Protein AF-A0A1B0D9M6-F1 (afdb_monomer_lite)

Radius of gyration: 24.15 Å; chains: 1; bounding box: 55×57×63 Å

InterPro domains:
  IPR010255 Haem peroxidase superfamily [SSF48113] (137-219)
  IPR019791 Haem peroxidase, animal-type [PF03098] (143-219)
  IPR019791 Haem peroxidase, animal-type [PS50292] (131-219)
  IPR037120 Haem peroxidase domain superfamily, animal type [G3DSA:1.10.640.10] (121-219)

Foldseek 3Di:
DDDDDDPPDDDDDDPPQDPLLVLLVVLLVVLLVVLVVVVVVVCCVLPPPDPPPDPPVVSVVCNVPPDDPVVVLQVQLVSSLVSSLVSSVVCVQVCVDPDDDPPDDDPCVRDDPVSSVVSCVVSVVCVADDPDDLPPCVDLVPDADPQRACVPVVRRCVVGPPDDDDDPDQDDAPVSPDHHPQNDPPDDDVNHHDDDPVVCCVPPVDDPDDDDDPPDDPD

Sequence (219 aa):
MKTEGFFVVYFGKPDEVAPGEKFVRMAFAEAFKEVDTAINQTVASLFSPEPRDSHDYGEKFRVFRFPNEPARELARAAEVYERTLVNIRKHIDSGQVMTANKTDFNYTEVLSPEHLELIASLSGCMAHRQKPNCTDMCFHGKYRTIDGTCNNLANPTWGASLTGFRRILSPVYENELSMPVGWTKGRLYNGFPLPSARLVSMKMISTEEITPDSRITHM

Organism: Phlebotomus papatasi (NCBI:txid29031)

Secondary structure (DSSP, 8-state):
-------------TT---HHHHHHHHHHHHHHHHHHHHHHHHHHHHS--S------HHHHHHHHHSPPHHHHHHHHHHHHHHHHHHHHHHHHHTT-STTS-SS---GGGT--HHHHHHHHHHHT--TT--------HHHHTT---TT-TTSSSSSTTTT-TTSPPPPSS----TTSSSPPTT-STT-EETTEEPPPHHHHIIIII--SSPPPPSS----

Structure (mmCIF, N/CA/C/O backbone):
data_AF-A0A1B0D9M6-F1
#
_entry.id   AF-A0A1B0D9M6-F1
#
loop_
_atom_site.group_PDB
_atom_site.id
_atom_site.type_symbol
_atom_site.label_atom_id
_atom_site.label_alt_id
_atom_site.label_comp_id
_atom_site.label_asym_id
_atom_site.label_entity_id
_atom_site.label_seq_id
_atom_site.pdbx_PDB_ins_code
_atom_site.Cartn_x
_atom_site.Cartn_y
_atom_site.Cartn_z
_atom_site.occupancy
_atom_site.B_iso_or_equiv
_atom_site.auth_seq_id
_atom_site.auth_comp_id
_atom_site.auth_asym_id
_atom_site.auth_atom_id
_atom_site.pdbx_PDB_model_num
ATOM 1 N N . MET A 1 1 ? -34.007 -26.840 -1.551 1.00 32.94 1 MET A N 1
ATOM 2 C CA . MET A 1 1 ? -33.576 -26.696 -0.145 1.00 32.94 1 MET A CA 1
ATOM 3 C C . MET A 1 1 ? -32.100 -26.345 -0.148 1.00 32.94 1 MET A C 1
ATOM 5 O O . MET A 1 1 ? -31.283 -27.218 -0.400 1.00 32.94 1 MET A O 1
ATOM 9 N N . LYS A 1 2 ? -31.770 -25.056 -0.020 1.00 28.58 2 LYS A N 1
ATOM 10 C CA . LYS A 1 2 ? -30.385 -24.585 0.101 1.00 28.58 2 LYS A CA 1
ATOM 11 C C . LYS A 1 2 ? -30.043 -24.590 1.587 1.00 28.58 2 LYS A C 1
ATOM 13 O O . LYS A 1 2 ? -30.757 -23.974 2.368 1.00 28.58 2 LYS A O 1
ATOM 18 N N . THR A 1 3 ? -29.022 -25.344 1.961 1.00 29.66 3 THR A N 1
ATOM 19 C CA . THR A 1 3 ? -28.482 -25.397 3.318 1.00 29.66 3 THR A CA 1
ATOM 20 C C . THR A 1 3 ? -27.676 -24.131 3.582 1.00 29.66 3 THR A C 1
ATOM 22 O O . THR A 1 3 ? -26.668 -23.889 2.920 1.00 29.66 3 THR A O 1
ATOM 25 N N . GLU A 1 4 ? -28.143 -23.328 4.533 1.00 32.41 4 GLU A N 1
ATOM 26 C CA . GLU A 1 4 ? -27.388 -22.241 5.148 1.00 32.41 4 GLU A CA 1
ATOM 27 C C . GLU A 1 4 ? -26.187 -22.838 5.892 1.00 32.41 4 GLU A C 1
ATOM 29 O O . GLU A 1 4 ? -26.336 -23.600 6.848 1.00 32.41 4 GLU A O 1
ATOM 34 N N . GLY A 1 5 ? -24.981 -22.536 5.415 1.00 28.19 5 GLY A N 1
ATOM 35 C CA . GLY A 1 5 ? -23.743 -22.875 6.104 1.00 28.19 5 GLY A CA 1
ATOM 36 C C . GLY A 1 5 ? -23.495 -21.877 7.225 1.00 28.19 5 GLY A C 1
ATOM 37 O O . GLY A 1 5 ? -22.856 -20.852 7.007 1.00 28.19 5 GLY A O 1
ATOM 38 N N . PHE A 1 6 ? -23.999 -22.174 8.422 1.00 28.03 6 PHE A N 1
ATOM 39 C CA . PHE A 1 6 ? -23.548 -21.520 9.647 1.00 28.03 6 PHE A CA 1
ATOM 40 C C . PHE A 1 6 ? -22.047 -21.798 9.824 1.00 28.03 6 PHE A C 1
ATOM 42 O O . PHE A 1 6 ? -21.644 -22.921 10.132 1.00 28.03 6 PHE A O 1
ATOM 49 N N . PHE A 1 7 ? -21.211 -20.777 9.627 1.00 28.56 7 PHE A N 1
ATOM 50 C CA . PHE A 1 7 ? -19.819 -20.798 10.069 1.00 28.56 7 PHE A CA 1
ATOM 51 C C . PHE A 1 7 ? -19.811 -20.768 11.601 1.00 28.56 7 PHE A C 1
ATOM 53 O O . PHE A 1 7 ? -19.935 -19.718 12.229 1.00 28.56 7 PHE A O 1
ATOM 60 N N . VAL A 1 8 ? -19.710 -21.945 12.214 1.00 27.48 8 VAL A N 1
ATOM 61 C CA . VAL A 1 8 ? -19.493 -22.078 13.655 1.00 27.48 8 VAL A CA 1
ATOM 62 C C . VAL A 1 8 ? -18.042 -21.696 13.938 1.00 27.48 8 VAL A C 1
ATOM 64 O O . VAL A 1 8 ? -17.114 -22.446 13.642 1.00 27.48 8 VAL A O 1
ATOM 67 N N . VAL A 1 9 ? -17.842 -20.502 14.497 1.00 35.78 9 VAL A N 1
ATOM 68 C CA . VAL A 1 9 ? -16.560 -20.089 15.073 1.00 35.78 9 VAL A CA 1
ATOM 69 C C . VAL A 1 9 ? -16.319 -20.956 16.307 1.00 35.78 9 VAL A C 1
ATOM 71 O O . VAL A 1 9 ? -17.047 -20.860 17.295 1.00 35.78 9 VAL A O 1
ATOM 74 N N . TYR A 1 10 ? -15.316 -21.832 16.252 1.00 27.58 10 TYR A N 1
ATOM 75 C CA . TYR A 1 10 ? -14.873 -22.579 17.425 1.00 27.58 10 TYR A CA 1
ATOM 76 C C . TYR A 1 10 ? -14.280 -21.600 18.445 1.00 27.58 10 TYR A C 1
ATOM 78 O O . TYR A 1 10 ? -13.162 -21.111 18.288 1.00 27.58 10 TYR A O 1
ATOM 86 N N . PHE A 1 11 ? -15.032 -21.323 19.511 1.00 39.69 11 PHE A N 1
ATOM 87 C CA . PHE A 1 11 ? -14.488 -20.728 20.725 1.00 39.69 11 PHE A CA 1
ATOM 88 C C . PHE A 1 11 ? -13.632 -21.791 21.424 1.00 39.69 11 PHE A C 1
ATOM 90 O O . PHE A 1 11 ? -14.153 -22.732 22.024 1.00 39.69 11 PHE A O 1
ATOM 97 N N . GLY A 1 12 ? -12.308 -21.671 21.300 1.00 34.84 12 GLY A N 1
ATOM 98 C CA . GLY A 1 12 ? -11.367 -22.415 22.137 1.00 34.84 12 GLY A CA 1
ATOM 99 C C . GLY A 1 12 ? -11.658 -22.169 23.622 1.00 34.84 12 GLY A C 1
ATOM 100 O O . GLY A 1 12 ? -12.143 -21.100 23.995 1.00 34.84 12 GLY A O 1
ATOM 101 N N . LYS A 1 13 ? -11.415 -23.186 24.458 1.00 35.31 13 LYS A N 1
ATOM 102 C CA . LYS A 1 13 ? -11.707 -23.179 25.902 1.00 35.31 13 LYS A CA 1
ATOM 103 C C . LYS A 1 13 ? -11.130 -21.927 26.605 1.00 35.31 13 LYS A C 1
ATOM 105 O O . LYS A 1 13 ? -10.048 -21.487 26.222 1.00 35.31 13 LYS A O 1
ATOM 110 N N . PRO A 1 14 ? -11.785 -21.383 27.651 1.00 45.31 14 PRO A N 1
ATOM 111 C CA . PRO A 1 14 ? -11.487 -20.039 28.168 1.00 45.31 14 PRO A CA 1
ATOM 112 C C . PRO A 1 14 ? -10.148 -19.863 28.912 1.00 45.31 14 PRO A C 1
ATOM 114 O O . PRO A 1 14 ? -9.763 -18.724 29.174 1.00 45.31 14 PRO A O 1
ATOM 117 N N . ASP A 1 15 ? -9.424 -20.939 29.240 1.00 44.50 15 ASP A N 1
ATOM 118 C CA . ASP A 1 15 ? -8.463 -20.900 30.358 1.00 44.50 15 ASP A CA 1
ATOM 119 C C . ASP A 1 15 ? -6.976 -21.122 30.011 1.00 44.50 15 ASP A C 1
ATOM 121 O O . ASP A 1 15 ? -6.150 -21.160 30.916 1.00 44.50 15 ASP A O 1
ATOM 125 N N . GLU A 1 16 ? -6.580 -21.158 28.733 1.00 47.75 16 GLU A N 1
ATOM 126 C CA . GLU A 1 16 ? -5.155 -21.268 28.328 1.00 47.75 16 GLU A CA 1
ATOM 127 C C . GLU A 1 16 ? -4.734 -20.229 27.272 1.00 47.75 16 GLU A C 1
ATOM 129 O O . GLU A 1 16 ? -3.855 -20.456 26.447 1.00 47.75 16 GLU A O 1
ATOM 134 N N . VAL A 1 17 ? -5.366 -19.056 27.275 1.00 59.03 17 VAL A N 1
ATOM 135 C CA . VAL A 1 17 ? -5.014 -17.980 26.338 1.00 59.03 17 VAL A CA 1
ATOM 136 C C . VAL A 1 17 ? -3.854 -17.162 26.907 1.00 59.03 17 VAL A C 1
ATOM 138 O O . VAL A 1 17 ? -3.992 -16.551 27.975 1.00 59.03 17 VAL A O 1
ATOM 141 N N . ALA A 1 18 ? -2.723 -17.133 26.193 1.00 64.62 18 ALA A N 1
ATOM 142 C CA . ALA A 1 18 ? -1.542 -16.368 26.582 1.00 64.62 18 ALA A CA 1
ATOM 143 C C . ALA A 1 18 ? -1.901 -14.885 26.835 1.00 64.62 18 ALA A C 1
ATOM 145 O O . ALA A 1 18 ? -2.752 -14.329 26.133 1.00 64.62 18 ALA A O 1
ATOM 146 N N . PRO A 1 19 ? -1.262 -14.199 27.803 1.00 65.69 19 PRO A N 1
ATOM 147 C CA . PRO A 1 19 ? -1.574 -12.801 28.117 1.00 65.69 19 PRO A CA 1
ATOM 148 C C . PRO A 1 19 ? -1.520 -11.862 26.898 1.00 65.69 19 PRO A C 1
ATOM 150 O O . PRO A 1 19 ? -2.365 -10.977 26.770 1.00 65.69 19 PRO A O 1
ATOM 153 N N . GLY A 1 20 ? -0.579 -12.101 25.975 1.00 69.62 20 GLY A N 1
ATOM 154 C CA . GLY A 1 20 ? -0.460 -11.357 24.716 1.00 69.62 20 GLY A CA 1
ATOM 155 C C . GLY A 1 20 ? -1.648 -11.560 23.771 1.00 69.62 20 GLY A C 1
ATOM 156 O O . GLY A 1 20 ? -2.135 -10.602 23.176 1.00 69.62 20 GLY A O 1
ATOM 157 N N . GLU A 1 21 ? -2.203 -12.770 23.706 1.00 77.75 21 GLU A N 1
ATOM 158 C CA . GLU A 1 21 ? -3.376 -13.052 22.878 1.00 77.75 21 GLU A CA 1
ATOM 159 C C . GLU A 1 21 ? -4.636 -12.359 23.426 1.00 77.75 21 GLU A C 1
ATOM 161 O O . GLU A 1 21 ? -5.420 -11.797 22.656 1.00 77.75 21 GLU A O 1
ATOM 166 N N . LYS A 1 22 ? -4.823 -12.320 24.755 1.00 80.69 22 LYS A N 1
ATOM 167 C CA . LYS A 1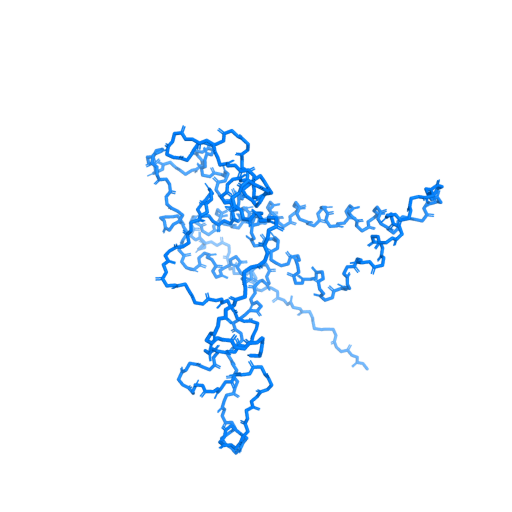 22 ? -5.943 -11.583 25.377 1.00 80.69 22 LYS A CA 1
ATOM 168 C C . LYS A 1 22 ? -5.903 -10.096 25.021 1.00 80.69 22 LYS A C 1
ATOM 170 O O . LYS A 1 22 ? -6.939 -9.504 24.717 1.00 80.69 22 LYS A O 1
ATOM 175 N N . PHE A 1 23 ? -4.708 -9.514 25.026 1.00 82.25 23 PHE A N 1
ATOM 176 C CA . PHE A 1 23 ? -4.491 -8.122 24.651 1.00 82.25 23 PHE A CA 1
ATOM 177 C C . PHE A 1 23 ? -4.828 -7.861 23.175 1.00 82.25 23 PHE A C 1
ATOM 179 O O . PHE A 1 23 ? -5.588 -6.943 22.867 1.00 82.25 23 PHE A O 1
ATOM 186 N N . VAL A 1 24 ? -4.357 -8.720 22.265 1.00 86.56 24 VAL A N 1
ATOM 187 C CA . VAL A 1 24 ? -4.681 -8.633 20.831 1.00 86.56 24 VAL A CA 1
ATOM 188 C C . VAL A 1 24 ? -6.191 -8.729 20.594 1.00 86.56 24 VAL A C 1
ATOM 190 O O . VAL A 1 24 ? -6.751 -7.934 19.839 1.00 86.56 24 VAL A O 1
ATOM 193 N N . ARG A 1 25 ? -6.880 -9.650 21.279 1.00 90.19 25 ARG A N 1
ATOM 194 C CA . ARG A 1 25 ? -8.341 -9.811 21.177 1.00 90.19 25 ARG A CA 1
ATOM 195 C C . ARG A 1 25 ? -9.111 -8.588 21.675 1.00 90.19 25 ARG A C 1
ATOM 197 O O . ARG A 1 25 ? -10.124 -8.234 21.076 1.00 90.19 25 ARG A O 1
ATOM 204 N N . MET A 1 26 ? -8.636 -7.930 22.733 1.00 90.31 26 MET A N 1
ATOM 205 C CA . MET A 1 26 ? -9.229 -6.684 23.226 1.00 90.31 26 MET A CA 1
ATOM 206 C C . MET A 1 26 ? -9.122 -5.569 22.177 1.00 90.31 26 MET A C 1
ATOM 208 O O . MET A 1 26 ? -10.131 -4.956 21.828 1.00 90.31 26 MET A O 1
ATOM 212 N N . ALA A 1 27 ? -7.921 -5.346 21.639 1.00 91.50 27 ALA A N 1
ATOM 213 C CA . ALA A 1 27 ? -7.690 -4.320 20.625 1.00 91.50 27 ALA A CA 1
ATOM 214 C C . ALA A 1 27 ? -8.480 -4.595 19.334 1.00 91.50 27 ALA A C 1
ATOM 216 O O . ALA A 1 27 ? -9.018 -3.668 18.724 1.00 91.50 27 ALA A O 1
ATOM 217 N N . PHE A 1 28 ? -8.604 -5.871 18.953 1.00 94.69 28 PHE A N 1
ATOM 218 C CA . PHE A 1 28 ? -9.437 -6.302 17.834 1.00 94.69 28 PHE A CA 1
ATOM 219 C C . PHE A 1 28 ? -10.916 -5.985 18.068 1.00 94.69 28 PHE A C 1
ATOM 221 O O . PHE A 1 28 ? -11.574 -5.462 17.176 1.00 94.69 28 PHE A O 1
ATOM 228 N N . ALA A 1 29 ? -11.453 -6.264 19.260 1.00 95.69 29 ALA A N 1
ATOM 229 C CA . ALA A 1 29 ? -12.856 -5.991 19.568 1.00 95.69 29 ALA A CA 1
ATOM 230 C C . ALA A 1 29 ? -13.185 -4.486 19.511 1.00 95.69 29 ALA A C 1
ATOM 232 O O . ALA A 1 29 ? -14.244 -4.106 19.007 1.00 95.69 29 ALA A O 1
ATOM 233 N N . GLU A 1 30 ? -12.271 -3.628 19.982 1.00 95.38 30 GLU A N 1
ATOM 234 C CA . GLU A 1 30 ? -12.380 -2.169 19.832 1.00 95.38 30 GLU A CA 1
ATOM 235 C C . GLU A 1 30 ? -12.388 -1.777 18.349 1.00 95.38 30 GLU A C 1
ATOM 237 O O . GLU A 1 30 ? -13.317 -1.109 17.898 1.00 95.38 30 GLU A O 1
ATOM 242 N N . ALA A 1 31 ? -11.409 -2.260 17.577 1.00 96.44 31 ALA A N 1
ATOM 243 C CA . ALA A 1 31 ? -11.282 -1.959 16.153 1.00 96.44 31 ALA A CA 1
ATOM 244 C C . ALA A 1 31 ? -12.505 -2.417 15.346 1.00 96.44 31 ALA A C 1
ATOM 246 O O . ALA A 1 31 ? -13.048 -1.656 14.549 1.00 96.44 31 ALA A O 1
ATOM 247 N N . PHE A 1 32 ? -12.981 -3.636 15.591 1.00 96.38 32 PHE A N 1
ATOM 248 C CA . PHE A 1 32 ? -14.166 -4.199 14.952 1.00 96.38 32 PHE A CA 1
ATOM 249 C C . PHE A 1 32 ? -15.391 -3.306 15.173 1.00 96.38 32 PHE A C 1
ATOM 251 O O . PHE A 1 32 ? -16.089 -2.955 14.223 1.00 96.38 32 PHE A O 1
ATOM 258 N N . LYS A 1 33 ? -15.626 -2.885 16.423 1.00 97.19 33 LYS A N 1
ATOM 259 C CA . LYS A 1 33 ? -16.753 -2.015 16.774 1.00 97.19 33 LYS A CA 1
ATOM 260 C C . LYS A 1 33 ? -16.637 -0.639 16.122 1.00 97.19 33 LYS A C 1
ATOM 262 O O . LYS A 1 33 ? -17.641 -0.122 15.632 1.00 97.19 33 LYS A O 1
ATOM 267 N N . GLU A 1 34 ? -15.451 -0.036 16.135 1.00 96.75 34 GLU A N 1
ATOM 268 C CA . GLU A 1 34 ? -15.205 1.271 15.516 1.00 96.75 34 GLU A CA 1
ATOM 269 C C . GLU A 1 34 ? -15.487 1.235 14.008 1.00 96.75 34 GLU A C 1
ATOM 271 O O . GLU A 1 34 ? -16.245 2.067 13.503 1.00 96.75 34 GLU A O 1
ATOM 276 N N . VAL A 1 35 ? -14.940 0.237 13.308 1.00 96.00 35 VAL A N 1
ATOM 277 C CA . VAL A 1 35 ? -15.091 0.087 11.854 1.00 96.00 35 VAL A CA 1
ATOM 278 C C . VAL A 1 35 ? -16.544 -0.186 11.476 1.00 96.00 35 VAL A C 1
ATOM 280 O O . VAL A 1 35 ? -17.084 0.496 10.606 1.00 96.00 35 VAL A O 1
ATOM 283 N N . ASP A 1 36 ? -17.223 -1.108 12.162 1.00 95.44 36 ASP A N 1
ATOM 284 C CA . ASP A 1 36 ? -18.629 -1.411 11.869 1.00 95.44 36 ASP A CA 1
ATOM 285 C C . ASP A 1 36 ? -19.549 -0.232 12.125 1.00 95.44 36 ASP A C 1
ATOM 287 O O . ASP A 1 36 ? -20.467 0.030 11.347 1.00 95.44 36 ASP A O 1
ATOM 291 N N . THR A 1 37 ? -19.293 0.511 13.199 1.00 96.31 37 THR A N 1
ATOM 292 C CA . THR A 1 37 ? -20.067 1.713 13.496 1.00 96.31 37 THR A CA 1
ATOM 293 C C . THR A 1 37 ? -19.895 2.743 12.377 1.00 96.31 37 THR A C 1
ATOM 295 O O . THR A 1 37 ? -20.892 3.271 11.886 1.00 96.31 37 THR A O 1
ATOM 298 N N . ALA A 1 38 ? -18.664 2.980 11.914 1.00 95.69 38 ALA A N 1
ATOM 299 C CA . ALA A 1 38 ? -18.379 3.924 10.833 1.00 95.69 38 ALA A CA 1
ATOM 300 C C . ALA A 1 38 ? -18.983 3.488 9.485 1.00 95.69 38 ALA A C 1
ATOM 302 O O . ALA A 1 38 ? -19.570 4.309 8.771 1.00 95.69 38 ALA A O 1
ATOM 303 N N . ILE A 1 39 ? -18.900 2.198 9.141 1.00 92.75 39 ILE A N 1
ATOM 304 C CA . ILE A 1 39 ? -19.514 1.650 7.923 1.00 92.75 39 ILE A CA 1
ATOM 305 C C . ILE A 1 39 ? -21.034 1.801 7.987 1.00 92.75 39 ILE A C 1
ATOM 307 O O . ILE A 1 39 ? -21.632 2.314 7.040 1.00 92.75 39 ILE A O 1
ATOM 311 N N . ASN A 1 40 ? -21.663 1.420 9.101 1.00 93.25 40 ASN A N 1
ATOM 312 C CA . ASN A 1 40 ? -23.115 1.509 9.258 1.00 93.25 40 ASN A CA 1
ATOM 313 C C . ASN A 1 40 ? -23.607 2.958 9.212 1.00 93.25 40 ASN A C 1
ATOM 315 O O . ASN A 1 40 ? -24.609 3.236 8.558 1.00 93.25 40 ASN A O 1
ATOM 319 N N . GLN A 1 41 ? -22.882 3.896 9.825 1.00 93.25 41 GLN A N 1
ATOM 320 C CA . GLN A 1 41 ? -23.173 5.330 9.718 1.00 93.25 41 GLN A CA 1
ATOM 321 C C . GLN A 1 41 ? -23.053 5.826 8.274 1.00 93.25 41 GLN A C 1
ATOM 323 O O . GLN A 1 41 ? -23.914 6.564 7.796 1.00 93.25 41 GLN A O 1
ATOM 328 N N . THR A 1 42 ? -22.021 5.384 7.552 1.00 89.88 42 THR A N 1
ATOM 329 C CA . THR A 1 42 ? -21.814 5.757 6.148 1.00 89.88 42 THR A CA 1
ATOM 330 C C . THR A 1 42 ? -22.950 5.228 5.275 1.00 89.88 42 THR A C 1
ATOM 332 O O . THR A 1 42 ? -23.539 5.996 4.519 1.00 89.88 42 THR A O 1
ATOM 335 N N . VAL A 1 43 ? -23.330 3.955 5.427 1.00 90.00 43 VAL A N 1
ATOM 336 C CA . VAL A 1 43 ? -24.455 3.339 4.702 1.00 90.00 43 VAL A CA 1
ATOM 337 C C . VAL A 1 43 ? -25.774 4.035 5.040 1.00 90.00 43 VAL A C 1
ATOM 339 O O . VAL A 1 43 ? -26.505 4.415 4.128 1.00 90.00 43 VAL A O 1
ATOM 342 N N . ALA A 1 44 ? -26.059 4.268 6.323 1.00 89.44 44 ALA A N 1
ATOM 343 C CA . ALA A 1 44 ? -27.271 4.964 6.750 1.00 89.44 44 ALA A CA 1
ATOM 344 C C . ALA A 1 44 ? -27.339 6.385 6.177 1.00 89.44 44 ALA A C 1
ATOM 346 O O . ALA A 1 44 ? -28.400 6.818 5.739 1.00 89.44 44 ALA A O 1
ATOM 347 N N . SER A 1 45 ? -26.207 7.094 6.123 1.00 86.88 45 SER A N 1
ATOM 348 C CA . SER A 1 45 ? -26.150 8.432 5.534 1.00 86.88 45 SER A CA 1
ATOM 349 C C . SER A 1 45 ? -26.274 8.419 4.008 1.00 86.88 45 SER A C 1
ATOM 351 O O . SER A 1 45 ? -26.872 9.328 3.453 1.00 86.88 45 SER A O 1
ATOM 353 N N . LEU A 1 46 ? -25.734 7.431 3.295 1.00 85.44 46 LEU A N 1
ATOM 354 C CA . LEU A 1 46 ? -25.800 7.405 1.829 1.00 85.44 46 LEU A CA 1
ATOM 355 C C . LEU A 1 46 ? -27.166 6.954 1.305 1.00 85.44 46 LEU A C 1
ATOM 357 O O . LEU A 1 46 ? -27.580 7.402 0.239 1.00 85.44 46 LEU A O 1
ATOM 361 N N . PHE A 1 47 ? -27.855 6.088 2.051 1.00 86.19 47 PHE A N 1
ATOM 362 C CA . PHE A 1 47 ? -29.116 5.467 1.639 1.00 86.19 47 PHE A CA 1
ATOM 363 C C . PHE A 1 47 ? -30.303 5.862 2.531 1.00 86.19 47 PHE A C 1
ATOM 365 O O . PHE A 1 47 ? -31.312 5.157 2.565 1.00 86.19 47 PHE A O 1
ATOM 372 N N . SER A 1 48 ? -30.202 6.982 3.256 1.00 81.81 48 SER A N 1
ATOM 373 C CA . SER A 1 48 ? -31.312 7.523 4.045 1.00 81.81 48 SER A CA 1
ATOM 374 C C . SER A 1 48 ? -32.516 7.829 3.140 1.00 81.81 48 SER A C 1
ATOM 376 O O . SER A 1 48 ? -32.333 8.510 2.130 1.00 81.81 48 SER A O 1
ATOM 378 N N . PRO A 1 49 ? -33.740 7.408 3.504 1.00 68.50 49 PRO A N 1
ATOM 379 C CA . PRO A 1 49 ? -34.951 7.674 2.724 1.00 68.50 49 PRO A CA 1
ATOM 380 C C . PRO A 1 49 ? -35.433 9.132 2.806 1.00 68.50 49 PRO A C 1
ATOM 382 O O . PRO A 1 49 ? -36.421 9.484 2.166 1.00 68.50 49 PRO A O 1
ATOM 385 N N . GLU A 1 50 ? -34.774 9.979 3.600 1.00 68.19 50 GLU A N 1
ATOM 386 C CA . GLU A 1 50 ? -35.133 11.390 3.699 1.00 68.19 50 GLU A CA 1
ATOM 387 C C . GLU A 1 50 ? -34.857 12.118 2.375 1.00 68.19 50 GLU A C 1
ATOM 389 O O . GLU A 1 50 ? -33.789 11.931 1.778 1.00 68.19 50 GLU A O 1
ATOM 394 N N . PRO A 1 51 ? -35.793 12.962 1.904 1.00 60.41 51 PRO A N 1
ATOM 395 C CA . PRO A 1 51 ? -35.609 13.735 0.690 1.00 60.41 51 PRO A CA 1
ATOM 396 C C . PRO A 1 51 ? -34.506 14.764 0.931 1.00 60.41 51 PRO A C 1
ATOM 398 O O . PRO A 1 51 ? -34.726 15.836 1.492 1.00 60.41 51 PRO A O 1
ATOM 401 N N . ARG A 1 52 ? -33.286 14.422 0.517 1.00 62.59 52 ARG A N 1
ATOM 402 C CA . ARG A 1 52 ? -32.188 15.377 0.475 1.00 62.59 52 ARG A CA 1
ATOM 403 C C . ARG A 1 52 ? -32.455 16.351 -0.653 1.00 62.59 52 ARG A C 1
ATOM 405 O O . ARG A 1 52 ? -32.249 16.032 -1.821 1.00 62.59 52 ARG A O 1
ATOM 412 N N . ASP A 1 53 ? -32.858 17.557 -0.284 1.00 61.25 53 ASP A N 1
ATOM 413 C CA . ASP A 1 53 ? -32.951 18.715 -1.175 1.00 61.25 53 ASP A CA 1
ATOM 414 C C . ASP A 1 53 ? -31.547 19.249 -1.549 1.00 61.25 53 ASP A C 1
ATOM 416 O O . ASP A 1 53 ? -31.296 20.449 -1.644 1.00 61.25 53 ASP A O 1
ATOM 420 N N . SER A 1 54 ? -30.565 18.348 -1.689 1.00 59.84 54 SER A N 1
ATOM 421 C CA . SER A 1 54 ? -29.193 18.684 -2.035 1.00 59.84 54 SER A CA 1
ATOM 422 C C . SER A 1 54 ? -29.028 18.575 -3.553 1.00 59.84 54 SER A C 1
ATOM 424 O O . SER A 1 54 ? -28.883 17.503 -4.143 1.00 59.84 54 SER A O 1
ATOM 426 N N . HIS A 1 55 ? -28.987 19.731 -4.218 1.00 64.44 55 HIS A N 1
ATOM 427 C CA . HIS A 1 55 ? -28.512 19.872 -5.601 1.00 64.44 55 HIS A CA 1
ATOM 428 C C . HIS A 1 55 ? -27.016 19.512 -5.773 1.00 64.44 55 HIS A C 1
ATOM 430 O O . HIS A 1 55 ? -26.437 19.755 -6.832 1.00 64.44 55 HIS A O 1
ATOM 436 N N . ASP A 1 56 ? -26.372 18.932 -4.756 1.00 75.25 56 ASP A N 1
ATOM 437 C CA . ASP A 1 56 ? -24.976 18.525 -4.803 1.00 75.25 56 ASP A CA 1
ATOM 438 C C . ASP A 1 56 ? -24.829 17.220 -5.599 1.00 75.25 56 ASP A C 1
ATOM 440 O O . ASP A 1 56 ? -25.045 16.103 -5.117 1.00 75.25 56 ASP A O 1
ATOM 444 N N . TYR A 1 57 ? -24.429 17.375 -6.861 1.00 80.00 57 TYR A N 1
ATOM 445 C CA . TYR A 1 57 ? -24.064 16.267 -7.739 1.00 80.00 57 TYR A CA 1
ATOM 446 C C . TYR A 1 57 ? -23.010 15.345 -7.101 1.00 80.00 57 TYR A C 1
ATOM 448 O O . TYR A 1 57 ? -23.005 14.147 -7.388 1.00 80.00 57 TYR A O 1
ATOM 456 N N . GLY A 1 58 ? -22.158 15.861 -6.205 1.00 81.50 58 GLY A N 1
ATOM 457 C CA . GLY A 1 58 ? -21.164 15.086 -5.469 1.00 81.50 58 GLY A CA 1
ATOM 458 C C . GLY A 1 58 ? -21.772 13.979 -4.604 1.00 81.50 58 GLY A C 1
ATOM 459 O O . GLY A 1 58 ? -21.238 12.869 -4.578 1.00 81.50 58 GLY A O 1
ATOM 460 N N . GLU A 1 59 ? -22.907 14.220 -3.941 1.00 77.81 59 GLU A N 1
ATOM 461 C CA . GLU A 1 59 ? -23.617 13.190 -3.161 1.00 77.81 59 GLU A CA 1
ATOM 462 C C . GLU A 1 59 ? -24.144 12.069 -4.057 1.00 77.81 59 GLU A C 1
ATOM 464 O O . GLU A 1 59 ? -23.958 10.888 -3.763 1.00 77.81 59 GLU A O 1
ATOM 469 N N . LYS A 1 60 ? -24.732 12.432 -5.201 1.00 77.06 60 LYS A N 1
ATOM 470 C CA . LYS A 1 60 ? -25.242 11.457 -6.174 1.00 77.06 60 LYS A CA 1
ATOM 471 C C . LYS A 1 60 ? -24.109 10.591 -6.721 1.00 77.06 60 LYS A C 1
ATOM 473 O O . LYS A 1 60 ? -24.232 9.370 -6.771 1.00 77.06 60 LYS A O 1
ATOM 478 N N . PHE A 1 61 ? -22.968 11.197 -7.059 1.00 84.38 61 PHE A N 1
ATOM 479 C CA . PHE A 1 61 ? -21.783 10.452 -7.487 1.00 84.38 61 PHE A CA 1
ATOM 480 C C . PHE A 1 61 ? -21.214 9.539 -6.395 1.00 84.38 61 PHE A C 1
ATOM 482 O O . PHE A 1 61 ? -20.658 8.493 -6.729 1.00 84.38 61 PHE A O 1
ATOM 489 N N . ARG A 1 62 ? -21.343 9.896 -5.110 1.00 85.00 62 ARG A N 1
ATOM 490 C CA . ARG A 1 62 ? -20.920 9.027 -4.000 1.00 85.00 62 ARG A CA 1
ATOM 491 C C . ARG A 1 62 ? -21.721 7.729 -3.963 1.00 85.00 62 ARG A C 1
ATOM 493 O O . ARG A 1 62 ? -21.110 6.682 -3.792 1.00 85.00 62 ARG A O 1
ATOM 500 N N . VAL A 1 63 ? -23.033 7.777 -4.201 1.00 84.19 63 VAL A N 1
ATOM 501 C CA . VAL A 1 63 ? -23.877 6.570 -4.274 1.00 84.19 63 VAL A CA 1
ATOM 502 C C . VAL A 1 63 ? -23.462 5.673 -5.443 1.00 84.19 63 VAL A C 1
ATOM 504 O O . VAL A 1 63 ? -23.264 4.479 -5.249 1.00 84.19 63 VAL A O 1
ATOM 507 N N . PHE A 1 64 ? -23.240 6.238 -6.636 1.00 85.62 64 PHE A N 1
ATOM 508 C CA . PHE A 1 64 ? -22.793 5.462 -7.806 1.00 85.62 64 PHE A CA 1
ATOM 509 C C . PHE A 1 64 ? -21.401 4.837 -7.643 1.00 85.62 64 PHE A C 1
ATOM 511 O O . PHE A 1 64 ? -21.134 3.784 -8.215 1.00 85.62 64 PHE A O 1
ATOM 518 N N . ARG A 1 65 ? -20.501 5.485 -6.894 1.00 89.44 65 ARG A N 1
ATOM 519 C CA . ARG A 1 65 ? -19.154 4.966 -6.602 1.00 89.44 65 ARG A CA 1
ATOM 520 C C . ARG A 1 65 ? -19.106 4.080 -5.363 1.00 89.44 65 ARG A C 1
ATOM 522 O O . ARG A 1 65 ? -18.040 3.545 -5.058 1.00 89.44 65 ARG A O 1
ATOM 529 N N . PHE A 1 66 ? -20.210 3.959 -4.630 1.00 89.31 66 PHE A N 1
ATOM 530 C CA . PHE A 1 66 ? -20.231 3.171 -3.414 1.00 89.31 66 PHE A CA 1
ATOM 531 C C . PHE A 1 66 ? -19.998 1.691 -3.763 1.00 89.31 66 PHE A C 1
ATOM 533 O O . PHE A 1 66 ? -20.675 1.160 -4.646 1.00 89.31 66 PHE A O 1
ATOM 540 N N . PRO A 1 67 ? -19.022 1.025 -3.123 1.00 91.69 67 PRO A N 1
ATOM 541 C CA . PRO A 1 67 ? -18.649 -0.339 -3.473 1.00 91.69 67 PRO A CA 1
ATOM 542 C C . PRO A 1 67 ? -19.803 -1.327 -3.270 1.00 91.69 67 PRO A C 1
ATOM 544 O O . PRO A 1 67 ? -20.608 -1.202 -2.342 1.00 91.69 67 PRO A O 1
ATOM 547 N N . ASN A 1 68 ? -19.847 -2.350 -4.126 1.00 91.12 68 ASN A N 1
ATOM 548 C CA . ASN A 1 68 ? -20.755 -3.480 -3.956 1.00 91.12 68 ASN A CA 1
ATOM 549 C C . ASN A 1 68 ? -20.399 -4.292 -2.694 1.00 91.12 68 ASN A C 1
ATOM 551 O O . ASN A 1 68 ? -19.345 -4.110 -2.086 1.00 91.12 68 ASN A O 1
ATOM 555 N N . GLU A 1 69 ? -21.292 -5.188 -2.277 1.00 88.81 69 GLU A N 1
ATOM 556 C CA . GLU A 1 69 ? -21.115 -5.991 -1.060 1.00 88.81 69 GLU A CA 1
ATOM 557 C C . GLU A 1 69 ? -19.772 -6.749 -0.995 1.00 88.81 69 GLU A C 1
ATOM 559 O O . GLU A 1 69 ? -19.058 -6.521 -0.020 1.00 88.81 69 GLU A O 1
ATOM 564 N N . PRO A 1 70 ? -19.330 -7.505 -2.020 1.00 89.44 70 PRO A N 1
ATOM 565 C CA . PRO A 1 70 ? -18.051 -8.219 -1.944 1.00 89.44 70 PRO A CA 1
ATOM 566 C C . PRO A 1 70 ? -16.837 -7.294 -1.782 1.00 89.44 70 PRO A C 1
ATOM 568 O O . PRO A 1 70 ? -15.907 -7.596 -1.034 1.00 89.44 70 PRO A O 1
ATOM 571 N N . ALA A 1 71 ? -16.835 -6.134 -2.452 1.00 88.88 71 ALA A N 1
ATOM 572 C CA . ALA A 1 71 ? -15.758 -5.159 -2.295 1.00 88.88 71 ALA A CA 1
ATOM 573 C C . ALA A 1 71 ? -15.774 -4.512 -0.901 1.00 88.88 71 ALA A C 1
ATOM 575 O O . ALA A 1 71 ? -14.712 -4.226 -0.348 1.00 88.88 71 ALA A O 1
ATOM 576 N N . ARG A 1 72 ? -16.961 -4.310 -0.312 1.00 90.44 72 ARG A N 1
ATOM 577 C CA . ARG A 1 72 ? -17.100 -3.812 1.064 1.00 90.44 72 ARG A CA 1
ATOM 578 C C . ARG A 1 72 ? -16.607 -4.814 2.088 1.00 90.44 72 ARG A C 1
ATOM 580 O O . ARG A 1 72 ? -15.939 -4.398 3.024 1.00 90.44 72 ARG A O 1
ATOM 587 N N . GLU A 1 73 ? -16.907 -6.096 1.921 1.00 89.38 73 GLU A N 1
ATOM 588 C CA . GLU A 1 73 ? -16.412 -7.142 2.820 1.00 89.38 73 GLU A CA 1
ATOM 589 C C . GLU A 1 73 ? -14.883 -7.197 2.819 1.00 89.38 73 GLU A C 1
ATOM 591 O O . GLU A 1 73 ? -14.267 -7.214 3.885 1.00 89.38 73 GLU A O 1
ATOM 596 N N . LEU A 1 74 ? -14.265 -7.122 1.635 1.00 87.88 74 LEU A N 1
ATOM 597 C CA . LEU A 1 74 ? -12.809 -7.075 1.506 1.00 87.88 74 LEU A CA 1
ATOM 598 C C . LEU A 1 74 ? -12.215 -5.815 2.152 1.00 87.88 74 LEU A C 1
ATOM 600 O O . LEU A 1 74 ? -11.263 -5.908 2.927 1.00 87.88 74 LEU A O 1
ATOM 604 N N . ALA A 1 75 ? -12.786 -4.642 1.859 1.00 90.88 75 ALA A N 1
ATOM 605 C CA . ALA A 1 75 ? -12.332 -3.376 2.430 1.00 90.88 75 ALA A CA 1
ATOM 606 C C . ALA A 1 75 ? -12.483 -3.360 3.957 1.00 90.88 75 ALA A C 1
ATOM 608 O O . ALA A 1 75 ? -11.571 -2.947 4.665 1.00 90.88 75 ALA A O 1
ATOM 609 N N . ARG A 1 76 ? -13.602 -3.877 4.472 1.00 93.75 76 ARG A N 1
ATOM 610 C CA . ARG A 1 76 ? -13.862 -4.019 5.905 1.00 93.75 76 ARG A CA 1
ATOM 611 C C . ARG A 1 76 ? -12.839 -4.935 6.570 1.00 93.75 76 ARG A C 1
ATOM 613 O O . ARG A 1 76 ? -12.328 -4.588 7.628 1.00 93.75 76 ARG A O 1
ATOM 620 N N . ALA A 1 77 ? -12.537 -6.086 5.972 1.00 92.81 77 ALA A N 1
ATOM 621 C CA . ALA A 1 77 ? -11.555 -7.023 6.514 1.00 92.81 77 ALA A CA 1
ATOM 622 C C . ALA A 1 77 ? -10.160 -6.386 6.641 1.00 92.81 77 ALA A C 1
ATOM 624 O O . ALA A 1 77 ? -9.500 -6.536 7.674 1.00 92.81 77 ALA A O 1
ATOM 625 N N . ALA A 1 78 ? -9.735 -5.644 5.614 1.00 90.56 78 ALA A N 1
ATOM 626 C CA . ALA A 1 78 ? -8.479 -4.898 5.628 1.00 90.56 78 ALA A CA 1
ATOM 627 C C . ALA A 1 78 ? -8.491 -3.772 6.677 1.00 90.56 78 ALA A C 1
ATOM 629 O O . ALA A 1 78 ? -7.565 -3.668 7.478 1.00 90.56 78 ALA A O 1
ATOM 630 N N . GLU A 1 79 ? -9.571 -2.991 6.742 1.00 93.06 79 GLU A N 1
ATOM 631 C CA . GLU A 1 79 ? -9.701 -1.878 7.686 1.00 93.06 79 GLU A CA 1
ATOM 632 C C . GLU A 1 79 ? -9.681 -2.358 9.144 1.00 93.06 79 GLU A C 1
ATOM 634 O O . GLU A 1 79 ? -8.956 -1.809 9.969 1.00 93.06 79 GLU A O 1
ATOM 639 N N . VAL A 1 80 ? -10.417 -3.427 9.476 1.00 95.19 80 VAL A N 1
ATOM 640 C CA . VAL A 1 80 ? -10.399 -4.014 10.828 1.00 95.19 80 VAL A CA 1
ATOM 641 C C . VAL A 1 80 ? -8.992 -4.488 11.193 1.00 95.19 80 VAL A C 1
ATOM 643 O O . VAL A 1 80 ? -8.550 -4.273 12.324 1.00 95.19 80 VAL A O 1
ATOM 646 N N . TYR A 1 81 ? -8.273 -5.106 10.252 1.00 92.12 81 TYR A N 1
ATOM 647 C CA . TYR A 1 81 ? -6.896 -5.548 10.468 1.00 92.12 81 TYR A CA 1
ATOM 648 C C . TYR A 1 81 ? -5.975 -4.365 10.796 1.00 92.12 81 TYR A C 1
ATOM 650 O O . TYR A 1 81 ? -5.321 -4.359 11.840 1.00 92.12 81 TYR A O 1
ATOM 658 N N . GLU A 1 82 ? -5.958 -3.335 9.948 1.00 90.38 82 GLU A N 1
ATOM 659 C CA . GLU A 1 82 ? -5.107 -2.158 10.144 1.00 90.38 82 GLU A CA 1
ATOM 660 C C . GLU A 1 82 ? -5.474 -1.397 11.419 1.00 90.38 82 GLU A C 1
ATOM 662 O O . GLU A 1 82 ? -4.600 -1.036 12.213 1.00 90.38 82 GLU A O 1
ATOM 667 N N . ARG A 1 83 ? -6.774 -1.217 11.672 1.00 93.12 83 ARG A N 1
ATOM 668 C CA . ARG A 1 83 ? -7.265 -0.526 12.862 1.00 93.12 83 ARG A CA 1
ATOM 669 C C . ARG A 1 83 ? -6.903 -1.264 14.147 1.00 93.12 83 ARG A C 1
ATOM 671 O O . ARG A 1 83 ? -6.558 -0.620 15.136 1.00 93.12 83 ARG A O 1
ATOM 678 N N . THR A 1 84 ? -6.894 -2.597 14.123 1.00 92.62 84 THR A N 1
ATOM 679 C CA . THR A 1 84 ? -6.430 -3.413 15.255 1.00 92.62 84 THR A CA 1
ATOM 680 C C . THR A 1 84 ? -4.972 -3.106 15.592 1.00 92.62 84 THR A C 1
ATOM 682 O O . THR A 1 84 ? -4.648 -2.898 16.759 1.00 92.62 84 THR A O 1
ATOM 685 N N . LEU A 1 85 ? -4.095 -2.999 14.588 1.00 88.12 85 LEU A N 1
ATOM 686 C CA . LEU A 1 85 ? -2.680 -2.661 14.795 1.00 88.12 85 LEU A CA 1
ATOM 687 C C . LEU A 1 85 ? -2.496 -1.242 15.351 1.00 88.12 85 LEU A C 1
ATOM 689 O O . LEU A 1 85 ? -1.656 -1.017 16.224 1.00 88.12 85 LEU A O 1
ATOM 693 N N . VAL A 1 86 ? -3.311 -0.290 14.890 1.00 88.19 86 VAL A N 1
ATOM 694 C CA . VAL A 1 86 ? -3.323 1.078 15.430 1.00 88.19 86 VAL A CA 1
ATOM 695 C C . VAL A 1 86 ? -3.758 1.089 16.897 1.00 88.19 86 VAL A C 1
ATOM 697 O O . VAL A 1 86 ? -3.108 1.740 17.716 1.00 88.19 86 VAL A O 1
ATOM 700 N N . ASN A 1 87 ? -4.810 0.348 17.252 1.00 90.44 87 ASN A N 1
ATOM 701 C CA . ASN A 1 87 ? -5.294 0.270 18.631 1.00 90.44 87 ASN A CA 1
ATOM 702 C C . ASN A 1 87 ? -4.285 -0.434 19.546 1.00 90.44 87 ASN A C 1
ATOM 704 O O . ASN A 1 87 ? -4.028 0.048 20.645 1.00 90.44 87 ASN A O 1
ATOM 708 N N . ILE A 1 88 ? -3.633 -1.502 19.075 1.00 86.81 88 ILE A N 1
ATOM 709 C CA . ILE A 1 88 ? -2.517 -2.154 19.781 1.00 86.81 88 ILE A CA 1
ATOM 710 C C . ILE A 1 88 ? -1.432 -1.132 20.126 1.00 86.81 88 ILE A C 1
ATOM 712 O O . ILE A 1 88 ? -1.044 -1.017 21.287 1.00 86.81 88 ILE A O 1
ATOM 716 N N . ARG A 1 89 ? -0.988 -0.341 19.143 1.00 80.75 89 ARG A N 1
ATOM 717 C CA . ARG A 1 89 ? 0.017 0.702 19.371 1.00 80.75 89 ARG A CA 1
ATOM 718 C C . ARG A 1 89 ? -0.457 1.741 20.383 1.00 80.75 89 ARG A C 1
ATOM 720 O O . ARG A 1 89 ? 0.271 2.062 21.312 1.00 80.75 89 ARG A O 1
ATOM 727 N N . LYS A 1 90 ? -1.687 2.231 20.232 1.00 84.62 90 LYS A N 1
ATOM 728 C CA . LYS A 1 90 ? -2.302 3.205 21.145 1.00 84.62 90 LYS A CA 1
ATOM 729 C C . LYS A 1 90 ? -2.309 2.701 22.593 1.00 84.62 90 LYS A C 1
ATOM 731 O O . 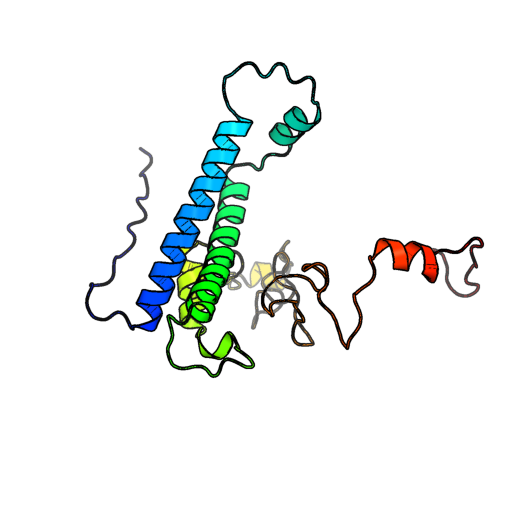LYS A 1 90 ? -1.975 3.456 23.503 1.00 84.62 90 LYS A O 1
ATOM 736 N N . HIS A 1 91 ? -2.662 1.436 22.812 1.00 83.81 91 HIS A N 1
ATOM 737 C CA . HIS A 1 91 ? -2.658 0.819 24.141 1.00 83.81 91 HIS A CA 1
ATOM 738 C C . HIS A 1 91 ? -1.241 0.716 24.723 1.00 83.81 91 HIS A C 1
ATOM 740 O O . HIS A 1 91 ? -1.036 1.011 25.903 1.00 83.81 91 HIS A O 1
ATOM 746 N N . ILE A 1 92 ? -0.245 0.400 23.895 1.00 77.12 92 ILE A N 1
ATOM 747 C CA . ILE A 1 92 ? 1.166 0.362 24.304 1.00 77.12 92 ILE A CA 1
ATOM 748 C C . ILE A 1 92 ? 1.673 1.760 24.674 1.00 77.12 92 ILE A C 1
ATOM 750 O O . ILE A 1 92 ? 2.214 1.936 25.765 1.00 77.12 92 ILE A O 1
ATOM 754 N N . ASP A 1 93 ? 1.428 2.759 23.824 1.00 75.50 93 ASP A N 1
ATOM 755 C CA . ASP A 1 93 ? 1.818 4.155 24.059 1.00 75.50 93 ASP A CA 1
ATOM 756 C C . ASP A 1 93 ? 1.172 4.717 25.342 1.00 75.50 93 ASP A C 1
ATOM 758 O O . ASP A 1 93 ? 1.762 5.541 26.042 1.00 75.50 93 ASP A O 1
ATOM 762 N N . SER A 1 94 ? -0.027 4.234 25.693 1.00 78.75 94 SER A N 1
ATOM 763 C CA . SER A 1 94 ? -0.731 4.592 26.932 1.00 78.75 94 SER A CA 1
ATOM 764 C C . SER A 1 94 ? -0.168 3.931 28.202 1.00 78.75 94 SER A C 1
ATOM 766 O O . SER A 1 94 ? -0.625 4.236 29.304 1.00 78.75 94 SER A O 1
ATOM 768 N N . GLY A 1 95 ? 0.840 3.061 28.078 1.00 67.62 95 GLY A N 1
ATOM 769 C CA . GLY A 1 95 ? 1.523 2.430 29.209 1.00 67.62 95 GLY A CA 1
ATOM 770 C C . GLY A 1 95 ? 0.855 1.158 29.737 1.00 67.62 95 GLY A C 1
ATOM 771 O O . GLY A 1 95 ? 1.168 0.730 30.845 1.00 67.62 95 GLY A O 1
ATOM 772 N N . GLN A 1 96 ? -0.043 0.527 28.972 1.00 60.19 96 GLN A N 1
ATOM 773 C CA . GLN A 1 96 ? -0.663 -0.745 29.375 1.00 60.19 96 GLN A CA 1
ATOM 774 C C . GLN A 1 96 ? 0.294 -1.952 29.289 1.00 60.19 96 GLN A C 1
ATOM 776 O O . GLN A 1 96 ? -0.022 -3.015 29.820 1.00 60.19 96 GLN A O 1
ATOM 781 N N . VAL A 1 97 ? 1.484 -1.793 28.691 1.00 57.41 97 VAL A N 1
ATOM 782 C CA . VAL A 1 97 ? 2.559 -2.801 28.664 1.00 57.41 97 VAL A CA 1
ATOM 783 C C . VAL A 1 97 ? 3.803 -2.234 29.363 1.00 57.41 97 VAL A C 1
ATOM 785 O O . VAL A 1 97 ? 4.511 -1.386 28.830 1.00 57.41 97 VAL A O 1
ATOM 788 N N . MET A 1 98 ? 4.054 -2.693 30.591 1.00 49.66 98 MET A N 1
ATOM 789 C CA . MET A 1 98 ? 5.045 -2.159 31.547 1.00 49.66 98 MET A CA 1
ATOM 790 C C . MET A 1 98 ? 6.509 -2.584 31.282 1.00 49.66 98 MET A C 1
ATOM 792 O O . MET A 1 98 ? 7.275 -2.730 32.232 1.00 49.66 98 MET A O 1
ATOM 796 N N . THR A 1 99 ? 6.928 -2.839 30.035 1.00 50.00 99 THR A N 1
ATOM 797 C CA . THR A 1 99 ? 8.248 -3.475 29.783 1.00 50.00 99 THR A CA 1
ATOM 798 C C . THR A 1 99 ? 9.131 -2.882 28.685 1.00 50.00 99 THR A C 1
ATOM 800 O O . THR A 1 99 ? 10.229 -3.396 28.497 1.00 50.00 99 THR A O 1
ATOM 803 N N . ALA A 1 100 ? 8.752 -1.794 28.009 1.00 47.44 100 ALA A N 1
ATOM 804 C CA . ALA A 1 100 ? 9.603 -1.192 26.975 1.00 47.44 100 ALA A CA 1
ATOM 805 C C . ALA A 1 100 ? 10.056 0.228 27.353 1.00 47.44 100 ALA A C 1
ATOM 807 O O . ALA A 1 100 ? 9.243 1.084 27.713 1.00 47.44 100 ALA A O 1
ATOM 808 N N . ASN A 1 101 ? 11.366 0.482 27.268 1.00 51.16 101 ASN A N 1
ATOM 809 C CA . ASN A 1 101 ? 11.925 1.832 27.337 1.00 51.16 101 ASN A CA 1
ATOM 810 C C . ASN A 1 101 ? 11.271 2.709 26.254 1.00 51.16 101 ASN A C 1
ATOM 812 O O . ASN A 1 101 ? 11.146 2.298 25.108 1.00 51.16 101 ASN A O 1
ATOM 816 N N . LYS A 1 102 ? 10.869 3.932 26.623 1.00 52.22 102 LYS A N 1
ATOM 817 C CA . LYS A 1 102 ? 10.111 4.899 25.795 1.00 52.22 102 LYS A CA 1
ATOM 818 C C . LYS A 1 102 ? 10.795 5.365 24.499 1.00 52.22 102 LYS A C 1
ATOM 820 O O . LYS A 1 102 ? 10.238 6.201 23.792 1.00 52.22 102 LYS A O 1
ATOM 825 N N . THR A 1 103 ? 11.998 4.898 24.211 1.00 50.34 103 THR A N 1
ATOM 826 C CA . THR A 1 103 ? 12.805 5.354 23.083 1.00 50.34 103 THR A CA 1
ATOM 827 C C . THR A 1 103 ? 13.029 4.162 22.168 1.00 50.34 103 THR A C 1
ATOM 829 O O . THR A 1 103 ? 13.766 3.252 22.534 1.00 50.34 103 THR A O 1
ATOM 832 N N . ASP A 1 104 ? 12.356 4.200 21.021 1.00 50.22 104 ASP A N 1
ATOM 833 C CA . ASP A 1 104 ? 12.403 3.238 19.913 1.00 50.22 104 ASP A CA 1
ATOM 834 C C . ASP A 1 104 ? 11.568 1.968 20.129 1.00 50.22 104 ASP A C 1
ATOM 836 O O . ASP A 1 104 ? 12.064 0.855 20.271 1.00 50.22 104 ASP A O 1
ATOM 840 N N . PHE A 1 105 ? 10.244 2.149 20.134 1.00 52.34 105 PHE A N 1
ATOM 841 C CA . PHE A 1 105 ? 9.297 1.039 20.113 1.00 52.34 105 PHE A CA 1
ATOM 842 C C . PHE A 1 105 ? 9.324 0.331 18.754 1.00 52.34 105 PHE A C 1
ATOM 844 O O . PHE A 1 105 ? 8.802 0.859 17.772 1.00 52.34 105 PHE A O 1
ATOM 851 N N . ASN A 1 106 ? 9.867 -0.885 18.710 1.00 55.47 106 ASN A N 1
ATOM 852 C CA . ASN A 1 106 ? 9.813 -1.734 17.530 1.00 55.47 106 ASN A CA 1
ATOM 853 C C . ASN A 1 106 ? 8.612 -2.690 17.613 1.00 55.47 106 ASN A C 1
ATOM 855 O O . ASN A 1 106 ? 8.517 -3.531 18.506 1.00 55.47 106 ASN A O 1
ATOM 859 N N . TYR A 1 107 ? 7.694 -2.602 16.648 1.00 53.88 107 TYR A N 1
ATOM 860 C CA . TYR A 1 107 ? 6.494 -3.448 16.587 1.00 53.88 107 TYR A CA 1
ATOM 861 C C . TYR A 1 107 ? 6.811 -4.955 16.591 1.00 53.88 107 TYR A C 1
ATOM 863 O O . TYR A 1 107 ? 5.990 -5.748 17.060 1.00 53.88 107 TYR A O 1
ATOM 871 N N . THR A 1 108 ? 7.996 -5.353 16.106 1.00 55.28 108 THR A N 1
ATOM 872 C CA . THR A 1 108 ? 8.436 -6.756 16.099 1.00 55.28 108 THR A CA 1
ATOM 873 C C . THR A 1 108 ? 8.702 -7.308 17.497 1.00 55.28 108 THR A C 1
ATOM 875 O O . THR A 1 108 ? 8.756 -8.521 17.662 1.00 55.28 108 THR A O 1
ATOM 878 N N . GLU A 1 109 ? 8.876 -6.446 18.501 1.00 57.12 109 GLU A N 1
ATOM 879 C CA . GLU A 1 109 ? 9.119 -6.852 19.891 1.00 57.12 109 GLU A CA 1
ATOM 880 C C . GLU A 1 109 ? 7.820 -7.171 20.646 1.00 57.12 109 GLU A C 1
ATOM 882 O O . GLU A 1 109 ? 7.857 -7.879 21.650 1.00 57.12 109 GLU A O 1
ATOM 887 N N . VAL A 1 110 ? 6.662 -6.708 20.151 1.00 62.56 110 VAL A N 1
ATOM 888 C CA . VAL A 1 110 ? 5.351 -6.938 20.792 1.00 62.56 110 VAL A CA 1
ATOM 889 C C . VAL A 1 110 ? 4.437 -7.865 19.992 1.00 62.56 110 VAL A C 1
ATOM 891 O O . VAL A 1 110 ? 3.640 -8.602 20.578 1.00 62.56 110 VAL A O 1
ATOM 894 N N . LEU A 1 111 ? 4.540 -7.878 18.661 1.00 72.50 111 LEU A N 1
ATOM 895 C CA . LEU A 1 111 ? 3.707 -8.731 17.811 1.00 72.50 111 LEU A CA 1
ATOM 896 C C . LEU A 1 111 ? 4.530 -9.852 17.177 1.00 72.50 111 LEU A C 1
ATOM 898 O O . LEU A 1 111 ? 5.315 -9.625 16.259 1.00 72.50 111 LEU A O 1
ATOM 902 N N . SER A 1 112 ? 4.297 -11.083 17.643 1.00 75.81 112 SER A N 1
ATOM 903 C CA . SER A 1 112 ? 4.791 -12.288 16.983 1.00 75.81 112 SER A CA 1
ATOM 904 C C . SER A 1 112 ? 4.041 -12.524 15.659 1.00 75.81 112 SER A C 1
ATOM 906 O O . SER A 1 112 ? 2.907 -12.057 15.487 1.00 75.81 112 SER A O 1
ATOM 908 N N . PRO A 1 113 ? 4.624 -13.291 14.719 1.00 79.75 113 PRO A N 1
ATOM 909 C CA . PRO A 1 113 ? 3.923 -13.719 13.507 1.00 79.75 113 PRO A CA 1
ATOM 910 C C . PRO A 1 113 ? 2.583 -14.417 13.791 1.00 79.75 113 PRO A C 1
ATOM 912 O O . PRO A 1 113 ? 1.639 -14.253 13.022 1.00 79.75 113 PRO A O 1
ATOM 915 N N . GLU A 1 114 ? 2.483 -15.129 14.915 1.00 82.00 114 GLU A N 1
ATOM 916 C CA . GLU A 1 114 ? 1.269 -15.817 15.371 1.00 82.00 114 GLU A CA 1
ATOM 917 C C . GLU A 1 114 ? 0.151 -14.825 15.717 1.00 82.00 114 GLU A C 1
ATOM 919 O O . GLU A 1 114 ? -0.998 -15.022 15.327 1.00 82.00 114 GLU A O 1
ATOM 924 N N . HIS A 1 115 ? 0.477 -13.708 16.380 1.00 85.12 115 HIS A N 1
ATOM 925 C CA . HIS A 1 115 ? -0.499 -12.649 16.6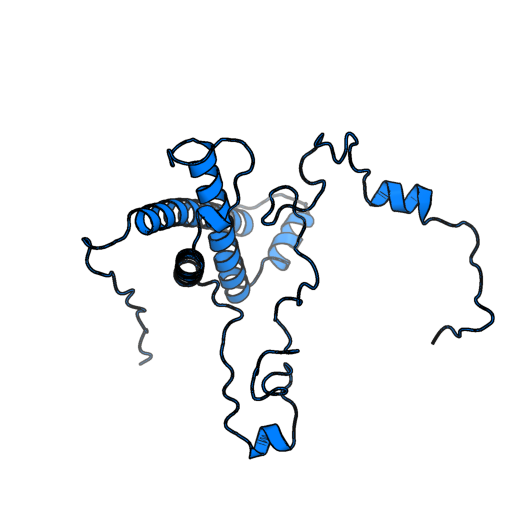52 1.00 85.12 115 HIS A CA 1
ATOM 926 C C . HIS A 1 115 ? -1.010 -12.003 15.358 1.00 85.12 115 HIS A C 1
ATOM 928 O O . HIS A 1 115 ? -2.201 -11.725 15.238 1.00 85.12 115 HIS A O 1
ATOM 934 N N . LEU A 1 116 ? -0.137 -11.788 14.370 1.00 85.19 116 LEU A N 1
ATOM 935 C CA . LEU A 1 116 ? -0.536 -11.235 13.070 1.00 85.19 116 LEU A CA 1
ATOM 936 C C . LEU A 1 116 ? -1.431 -12.205 12.287 1.00 85.19 116 LEU A C 1
ATOM 938 O O . LEU A 1 116 ? -2.404 -11.780 11.664 1.00 85.19 116 LEU A O 1
ATOM 942 N N . GLU A 1 117 ? -1.134 -13.504 12.339 1.00 84.81 117 GLU A N 1
ATOM 943 C CA . GLU A 1 117 ? -1.977 -14.544 11.748 1.00 84.81 117 GLU A CA 1
ATOM 944 C C . GLU A 1 117 ? -3.341 -14.629 12.440 1.00 84.81 117 GLU A C 1
ATOM 946 O O . GLU A 1 117 ? -4.365 -14.697 11.760 1.00 84.81 117 GLU A O 1
ATOM 951 N N . LEU A 1 118 ? -3.375 -14.518 13.770 1.00 87.69 118 LEU A N 1
ATOM 952 C CA . LEU A 1 118 ? -4.619 -14.449 14.528 1.00 87.69 118 LEU A CA 1
ATOM 953 C C . LEU A 1 118 ? -5.469 -13.245 14.104 1.00 87.69 118 LEU A C 1
ATOM 955 O O . LEU A 1 118 ? -6.652 -13.415 13.818 1.00 87.69 118 LEU A O 1
ATOM 959 N N . ILE A 1 119 ? -4.891 -12.041 14.019 1.00 89.94 119 ILE A N 1
ATOM 960 C CA . ILE A 1 119 ? -5.633 -10.842 13.592 1.00 89.94 119 ILE A CA 1
ATOM 961 C C . ILE A 1 119 ? -6.148 -11.024 12.160 1.00 89.94 119 ILE A C 1
ATOM 963 O O . ILE A 1 119 ? -7.311 -10.728 11.902 1.00 89.94 119 ILE A O 1
ATOM 967 N N . ALA A 1 120 ? -5.329 -11.553 11.244 1.00 88.75 120 ALA A N 1
ATOM 968 C CA . ALA A 1 120 ? -5.741 -11.819 9.864 1.00 88.75 120 ALA A CA 1
ATOM 969 C C . ALA A 1 120 ? -6.881 -12.847 9.781 1.00 88.75 120 ALA A C 1
ATOM 971 O O . ALA A 1 120 ? -7.812 -12.676 8.991 1.00 88.75 120 ALA A O 1
ATOM 972 N N . SER A 1 121 ? -6.834 -13.892 10.611 1.00 89.44 121 SER A N 1
ATOM 9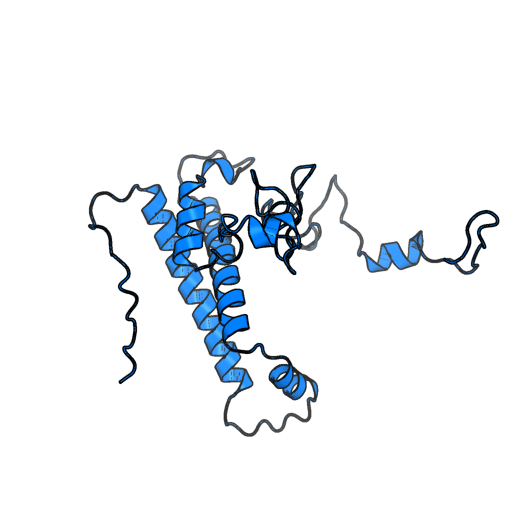73 C CA . SER A 1 121 ? -7.893 -14.895 10.704 1.00 89.44 121 SER A CA 1
ATOM 974 C C . SER A 1 121 ? -9.181 -14.314 11.284 1.00 89.44 121 SER A C 1
ATOM 976 O O . SER A 1 121 ? -10.259 -14.664 10.813 1.00 89.44 121 SER A O 1
ATOM 978 N N . LEU A 1 122 ? -9.090 -13.451 12.300 1.00 90.56 122 LEU A N 1
ATOM 979 C CA . LEU A 1 122 ? -10.253 -12.828 12.937 1.00 90.56 122 LEU A CA 1
ATOM 980 C C . LEU A 1 122 ? -10.895 -11.760 12.045 1.00 90.56 122 LEU A C 1
ATOM 982 O O . LEU A 1 122 ? -12.119 -11.657 11.997 1.00 90.56 122 LEU A O 1
ATOM 986 N N . SER A 1 123 ? -10.090 -10.967 11.335 1.00 91.31 123 SER A N 1
ATOM 987 C CA . SER A 1 123 ? -10.592 -9.915 10.446 1.00 91.31 123 SER A CA 1
ATOM 988 C C . SER A 1 123 ? -11.097 -10.449 9.106 1.00 91.31 123 SER A C 1
ATOM 990 O O . SER A 1 123 ? -11.828 -9.748 8.413 1.00 91.31 123 SER A O 1
ATOM 992 N N . GLY A 1 124 ? -10.703 -11.667 8.722 1.00 87.38 124 GLY A N 1
ATOM 993 C CA . GLY A 1 124 ? -10.940 -12.206 7.384 1.00 87.38 124 GLY A CA 1
ATOM 994 C C . GLY A 1 124 ? -9.972 -11.656 6.330 1.00 87.38 124 GLY A C 1
ATOM 995 O O . GLY A 1 124 ? -10.134 -11.934 5.143 1.00 87.38 124 GLY A O 1
ATOM 996 N N . CYS A 1 125 ? -8.926 -10.924 6.733 1.00 85.25 125 CYS A N 1
ATOM 997 C CA . CYS A 1 125 ? -7.893 -10.380 5.845 1.00 85.25 125 CYS A CA 1
ATOM 998 C C . CYS A 1 125 ? -6.882 -11.459 5.384 1.00 85.25 125 CYS A C 1
ATOM 1000 O O . CYS A 1 125 ? -5.678 -11.232 5.283 1.00 85.25 125 CYS A O 1
ATOM 1002 N N . MET A 1 126 ? -7.373 -12.660 5.071 1.00 70.44 126 MET A N 1
ATOM 1003 C CA . MET A 1 126 ? -6.605 -13.791 4.527 1.00 70.44 126 MET A CA 1
ATOM 1004 C C . MET A 1 126 ? -6.428 -13.702 2.995 1.00 70.44 126 MET A C 1
ATOM 1006 O O . MET A 1 126 ? -5.929 -14.634 2.361 1.00 70.44 126 MET A O 1
ATOM 1010 N N . ALA A 1 127 ? -6.826 -12.571 2.400 1.00 57.03 127 ALA A N 1
ATOM 1011 C CA . ALA A 1 127 ? -7.148 -12.377 0.984 1.00 57.03 127 ALA A CA 1
ATOM 1012 C C . ALA A 1 127 ? -6.027 -12.669 -0.039 1.00 57.03 127 ALA A C 1
ATOM 1014 O O . ALA A 1 127 ? -6.310 -12.739 -1.229 1.00 57.03 127 ALA A O 1
ATOM 1015 N N . HIS A 1 128 ? -4.778 -12.899 0.386 1.00 56.91 128 HIS A N 1
ATOM 1016 C CA . HIS A 1 128 ? -3.639 -13.106 -0.526 1.00 56.91 128 HIS A CA 1
ATOM 1017 C C . HIS A 1 128 ? -2.877 -14.425 -0.331 1.00 56.91 128 HIS A C 1
ATOM 1019 O O . HIS A 1 128 ? -1.830 -14.624 -0.945 1.00 56.91 128 HIS A O 1
ATOM 1025 N N . ARG A 1 129 ? -3.353 -15.333 0.532 1.00 62.09 129 ARG A N 1
ATOM 1026 C CA . ARG A 1 129 ? -2.616 -16.562 0.895 1.00 62.09 129 ARG A CA 1
ATOM 1027 C C . ARG A 1 129 ? -3.319 -17.854 0.492 1.00 62.09 129 ARG A C 1
ATOM 1029 O O . ARG A 1 129 ? -3.118 -18.886 1.130 1.00 62.09 129 ARG A O 1
ATOM 1036 N N . GLN A 1 130 ? -4.120 -17.840 -0.572 1.00 70.75 130 GLN A N 1
ATOM 1037 C CA . GLN A 1 130 ? -4.559 -19.112 -1.139 1.00 70.75 130 GLN A CA 1
ATOM 1038 C C . GLN A 1 130 ? -3.349 -19.820 -1.752 1.00 70.75 130 GLN A C 1
ATOM 1040 O O . GLN A 1 130 ? -2.640 -19.251 -2.579 1.00 70.75 130 GLN A O 1
ATOM 1045 N N . LYS A 1 131 ? -3.084 -21.051 -1.308 1.00 81.81 131 LYS A N 1
ATOM 1046 C CA . LYS A 1 131 ? -2.091 -21.922 -1.939 1.00 81.81 131 LYS A CA 1
ATOM 1047 C C . LYS A 1 131 ? -2.752 -22.520 -3.183 1.00 81.81 131 LYS A C 1
ATOM 1049 O O . LYS A 1 131 ? -3.644 -23.354 -3.017 1.00 81.81 131 LYS A O 1
ATOM 1054 N N . PRO A 1 132 ? -2.384 -22.089 -4.402 1.00 89.19 132 PRO A N 1
ATOM 1055 C CA . PRO A 1 132 ? -3.015 -22.609 -5.605 1.00 89.19 132 PRO A CA 1
ATOM 1056 C C . PRO A 1 132 ? -2.669 -24.092 -5.766 1.00 89.19 132 PRO A C 1
ATOM 1058 O O . PRO A 1 132 ? -1.575 -24.540 -5.412 1.00 89.19 132 PRO A O 1
ATOM 1061 N N . ASN A 1 133 ? -3.616 -24.859 -6.297 1.00 91.25 133 ASN A N 1
ATOM 1062 C CA . ASN A 1 133 ? -3.394 -26.263 -6.598 1.00 91.25 133 ASN A CA 1
ATOM 1063 C C . ASN A 1 133 ? -2.701 -26.388 -7.961 1.00 91.25 133 ASN A C 1
ATOM 1065 O O . ASN A 1 133 ? -3.337 -26.194 -8.990 1.00 91.25 133 ASN A O 1
ATOM 1069 N N . CYS A 1 134 ? -1.415 -26.742 -7.948 1.00 93.62 134 CYS A N 1
ATOM 1070 C CA . CYS A 1 134 ? -0.600 -26.900 -9.156 1.00 93.62 134 CYS A CA 1
ATOM 1071 C C . CYS A 1 134 ? -0.429 -28.362 -9.602 1.00 93.62 134 CYS A C 1
ATOM 1073 O O . CYS A 1 134 ? 0.544 -28.686 -10.278 1.00 93.62 134 CYS A O 1
ATOM 1075 N N . THR A 1 135 ? -1.313 -29.272 -9.178 1.00 94.69 135 THR A N 1
ATOM 1076 C CA . THR A 1 135 ? -1.162 -30.718 -9.446 1.00 94.69 135 THR A CA 1
ATOM 1077 C C . THR A 1 135 ? -1.541 -31.131 -10.867 1.00 94.69 135 THR A C 1
ATOM 1079 O O . THR A 1 135 ? -1.073 -32.169 -11.337 1.00 94.69 135 THR A O 1
ATOM 1082 N N . ASP A 1 136 ? -2.336 -30.327 -11.580 1.00 95.12 136 ASP A N 1
ATOM 1083 C CA . ASP A 1 136 ? -2.682 -30.585 -12.979 1.00 95.12 136 ASP A CA 1
ATOM 1084 C C . ASP A 1 136 ? -1.515 -30.230 -13.913 1.00 95.12 136 ASP A C 1
ATOM 1086 O O . ASP A 1 136 ? -1.441 -29.159 -14.523 1.00 95.12 136 ASP A O 1
ATOM 1090 N N . MET A 1 137 ? -0.576 -31.166 -14.032 1.00 94.69 137 MET A N 1
ATOM 1091 C CA . MET A 1 137 ? 0.592 -31.012 -14.897 1.00 94.69 137 MET A CA 1
ATOM 1092 C C . MET A 1 137 ? 0.245 -31.046 -16.391 1.00 94.69 137 MET A C 1
ATOM 1094 O O . MET A 1 137 ? 1.033 -30.551 -17.197 1.00 94.69 137 MET A O 1
ATOM 1098 N N . CYS A 1 138 ? -0.922 -31.576 -16.775 1.00 95.19 138 CYS A N 1
ATOM 1099 C CA . CYS A 1 138 ? -1.377 -31.540 -18.165 1.00 95.19 138 CYS A CA 1
ATOM 1100 C C . CYS A 1 138 ? -1.666 -30.094 -18.589 1.00 95.19 138 CYS A C 1
ATOM 1102 O O . CYS A 1 138 ? -1.236 -29.652 -19.658 1.00 95.19 138 CYS A O 1
ATOM 1104 N N . PHE A 1 139 ? -2.328 -29.334 -17.714 1.00 95.88 139 PHE A N 1
ATOM 1105 C CA . PHE A 1 139 ? -2.578 -27.916 -17.924 1.00 95.88 139 PHE A CA 1
ATOM 1106 C C . PHE A 1 139 ? -1.311 -27.069 -17.733 1.00 95.88 139 PHE A C 1
ATOM 1108 O O . PHE A 1 139 ? -0.887 -26.383 -18.668 1.00 95.88 139 PHE A O 1
ATOM 1115 N N . HIS A 1 140 ? -0.670 -27.143 -16.560 1.00 94.81 140 HIS A N 1
ATOM 1116 C CA . HIS A 1 140 ? 0.455 -26.264 -16.205 1.00 94.81 140 HIS A CA 1
ATOM 1117 C C . HIS A 1 140 ? 1.727 -26.519 -17.027 1.00 94.81 140 HIS A C 1
ATOM 1119 O O . HIS A 1 140 ? 2.573 -25.634 -17.138 1.00 94.81 140 HIS A O 1
ATOM 1125 N N . GLY A 1 141 ? 1.864 -27.700 -17.640 1.00 94.00 141 GLY A N 1
ATOM 1126 C CA . GLY A 1 141 ? 2.956 -28.000 -18.567 1.00 94.00 141 GLY A CA 1
ATOM 1127 C C . GLY A 1 141 ? 2.796 -27.363 -19.953 1.00 94.00 141 GLY A C 1
ATOM 1128 O O . GLY A 1 141 ? 3.780 -27.248 -20.682 1.00 94.00 141 GLY A O 1
ATOM 1129 N N . LYS A 1 142 ? 1.581 -26.944 -20.331 1.00 96.88 142 LYS A N 1
ATOM 1130 C CA . LYS A 1 142 ? 1.270 -26.442 -21.681 1.00 96.88 142 LYS A CA 1
ATOM 1131 C C . LYS A 1 142 ? 0.812 -24.987 -21.701 1.00 96.88 142 LYS A C 1
ATOM 1133 O O . LYS A 1 142 ? 1.096 -24.273 -22.663 1.00 96.88 142 LYS A O 1
ATOM 1138 N N . TYR A 1 143 ? 0.108 -24.547 -20.664 1.00 96.81 143 TYR A N 1
ATOM 1139 C CA . TYR A 1 143 ? -0.516 -23.231 -20.604 1.00 96.81 143 TYR A CA 1
ATOM 1140 C C . TYR A 1 143 ? -0.172 -22.503 -19.308 1.00 96.81 143 TYR A C 1
ATOM 1142 O O . TYR A 1 143 ? 0.117 -23.103 -18.275 1.00 96.81 143 TYR A O 1
ATOM 1150 N N . ARG A 1 144 ? -0.225 -21.172 -19.375 1.00 95.88 144 ARG A N 1
ATOM 1151 C CA . ARG A 1 144 ? -0.117 -20.302 -18.203 1.00 95.88 144 ARG A CA 1
ATOM 1152 C C . ARG A 1 144 ? -1.515 -20.023 -17.668 1.00 95.88 144 ARG A C 1
ATOM 1154 O O . ARG A 1 144 ? -2.459 -19.869 -18.441 1.00 95.88 144 ARG A O 1
ATOM 1161 N N . THR A 1 145 ? -1.633 -19.938 -16.353 1.00 94.94 145 THR A N 1
ATOM 1162 C CA . THR A 1 145 ? -2.827 -19.393 -15.705 1.00 94.94 145 THR A CA 1
ATOM 1163 C C . THR A 1 145 ? -2.949 -17.901 -16.018 1.00 94.94 145 THR A C 1
ATOM 1165 O O . THR A 1 145 ? -1.957 -17.224 -16.298 1.00 94.94 145 THR A O 1
ATOM 1168 N N . ILE A 1 146 ? -4.177 -17.382 -15.975 1.00 95.12 146 ILE A N 1
ATOM 1169 C CA . ILE A 1 146 ? -4.467 -15.967 -16.260 1.00 95.12 146 ILE A CA 1
ATOM 1170 C C . ILE A 1 146 ? -3.803 -15.049 -15.227 1.00 95.12 146 ILE A C 1
ATOM 1172 O O . ILE A 1 146 ? -3.315 -13.976 -15.567 1.00 95.12 146 ILE A O 1
ATOM 1176 N N . ASP A 1 147 ? -3.769 -15.481 -13.971 1.00 92.94 147 ASP A N 1
ATOM 1177 C CA . ASP A 1 147 ? -3.220 -14.725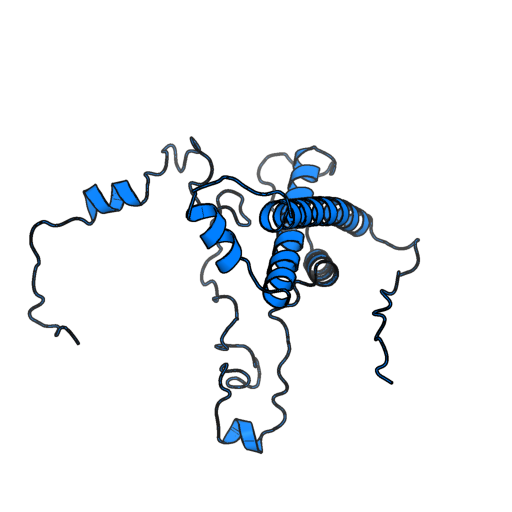 -12.851 1.00 92.94 147 ASP A CA 1
ATOM 1178 C C . ASP A 1 147 ? -1.722 -14.972 -12.624 1.00 92.94 147 ASP A C 1
ATOM 1180 O O . ASP A 1 147 ? -1.141 -14.329 -11.756 1.00 92.94 147 ASP A O 1
ATOM 1184 N N . GLY A 1 148 ? -1.086 -15.875 -13.380 1.00 94.25 148 GLY A N 1
ATOM 1185 C CA . GLY A 1 148 ? 0.338 -16.208 -13.264 1.00 94.25 148 GLY A CA 1
ATOM 1186 C C . GLY A 1 148 ? 0.687 -17.228 -12.173 1.00 94.25 148 GLY A C 1
ATOM 1187 O O . GLY A 1 148 ? 1.866 -17.545 -11.997 1.00 94.25 148 GLY A O 1
ATOM 1188 N N . THR A 1 149 ? -0.301 -17.775 -11.457 1.00 94.19 149 THR A N 1
ATOM 1189 C CA . THR A 1 149 ? -0.081 -18.848 -10.475 1.00 94.19 149 THR A CA 1
ATOM 1190 C C . THR A 1 149 ? 0.518 -20.115 -11.093 1.00 94.19 149 THR A C 1
ATOM 1192 O O . THR A 1 149 ? 0.344 -20.409 -12.274 1.00 94.19 149 THR A O 1
ATOM 1195 N N . CYS A 1 150 ? 1.243 -20.891 -10.286 1.00 94.44 150 CYS A N 1
ATOM 1196 C CA . CYS A 1 150 ? 1.885 -22.146 -10.692 1.00 94.44 150 CYS A CA 1
ATOM 1197 C C . CYS A 1 150 ? 2.952 -22.000 -11.792 1.00 94.44 150 CYS A C 1
ATOM 1199 O O . CYS A 1 150 ? 3.420 -23.005 -12.322 1.00 94.44 150 CYS A O 1
ATOM 1201 N N . ASN A 1 151 ? 3.399 -20.778 -12.113 1.00 95.00 151 ASN A N 1
ATOM 1202 C CA . ASN A 1 151 ? 4.543 -20.603 -13.006 1.00 95.00 151 ASN A CA 1
ATOM 1203 C C . ASN A 1 151 ? 5.849 -21.117 -12.377 1.00 95.00 151 ASN A C 1
ATOM 1205 O O . ASN A 1 151 ? 6.686 -21.696 -13.065 1.00 95.00 151 ASN A O 1
ATOM 1209 N N . ASN A 1 152 ? 5.995 -20.936 -11.062 1.00 94.31 152 ASN A N 1
ATOM 1210 C CA . ASN A 1 152 ? 7.049 -21.539 -10.258 1.00 94.31 152 ASN A CA 1
ATOM 1211 C C . ASN A 1 152 ? 6.439 -22.629 -9.365 1.00 94.31 152 ASN A C 1
ATOM 1213 O O . ASN A 1 152 ? 5.721 -22.319 -8.423 1.00 94.31 152 ASN A O 1
ATOM 1217 N N . LEU A 1 153 ? 6.723 -23.904 -9.638 1.00 92.44 153 LEU A N 1
ATOM 1218 C CA . LEU A 1 153 ? 6.096 -25.024 -8.916 1.00 92.44 153 LEU A CA 1
ATOM 1219 C C . LEU A 1 153 ? 6.518 -25.117 -7.439 1.00 92.44 153 LEU A C 1
ATOM 1221 O O . LEU A 1 153 ? 5.744 -25.591 -6.614 1.00 92.44 153 LEU A O 1
ATOM 1225 N N . ALA A 1 154 ? 7.721 -24.646 -7.094 1.00 93.00 154 ALA A N 1
ATOM 1226 C CA . ALA A 1 154 ? 8.190 -24.608 -5.708 1.00 93.00 154 ALA A CA 1
ATOM 1227 C C . ALA A 1 154 ? 7.562 -23.446 -4.921 1.00 93.00 154 ALA A C 1
ATOM 1229 O O . ALA A 1 154 ? 7.312 -23.568 -3.725 1.00 93.00 154 ALA A O 1
ATOM 1230 N N . ASN A 1 155 ? 7.285 -22.327 -5.597 1.00 91.94 155 ASN A N 1
ATOM 1231 C CA . ASN A 1 155 ? 6.661 -21.138 -5.025 1.00 91.94 155 ASN A CA 1
ATOM 1232 C C . ASN A 1 155 ? 5.523 -20.639 -5.932 1.00 91.94 155 ASN A C 1
ATOM 1234 O O . ASN A 1 155 ? 5.700 -19.659 -6.661 1.00 91.94 155 ASN A O 1
ATOM 1238 N N . PRO A 1 156 ? 4.344 -21.284 -5.887 1.00 93.44 156 PRO A N 1
ATOM 1239 C CA . PRO A 1 156 ? 3.285 -21.073 -6.875 1.00 93.44 156 PRO A CA 1
ATOM 1240 C C . PRO A 1 156 ? 2.735 -19.658 -7.031 1.00 93.44 156 PRO A C 1
ATOM 1242 O O . PRO A 1 156 ? 2.107 -19.368 -8.043 1.00 93.44 156 PRO A O 1
ATOM 1245 N N . THR A 1 157 ? 2.930 -18.788 -6.046 1.00 91.50 157 THR A N 1
ATOM 1246 C CA . THR A 1 157 ? 2.424 -17.409 -6.053 1.00 91.50 157 THR A CA 1
ATOM 1247 C C . THR A 1 157 ? 3.461 -16.386 -6.520 1.00 91.50 157 THR A C 1
ATOM 1249 O O . THR A 1 157 ? 3.148 -15.203 -6.636 1.00 91.50 157 THR A O 1
ATOM 1252 N N . TRP A 1 158 ? 4.704 -16.791 -6.795 1.00 92.56 158 TRP A N 1
ATOM 1253 C CA . TRP A 1 158 ? 5.739 -15.860 -7.243 1.00 92.56 158 TRP A CA 1
ATOM 1254 C C . TRP A 1 158 ? 5.450 -15.336 -8.646 1.00 92.56 158 TRP A C 1
ATOM 1256 O O . TRP A 1 158 ? 5.393 -16.099 -9.606 1.00 92.56 158 TRP A O 1
ATOM 1266 N N . GLY A 1 159 ? 5.308 -14.014 -8.753 1.00 91.19 159 GLY A N 1
ATOM 1267 C CA . GLY A 1 159 ? 4.959 -13.345 -10.007 1.00 91.19 159 GLY A CA 1
ATOM 1268 C C . GLY A 1 159 ? 3.470 -13.409 -10.350 1.00 91.19 159 GLY A C 1
ATOM 1269 O O . GLY A 1 159 ? 3.083 -12.893 -11.395 1.00 91.19 159 GLY A O 1
ATOM 1270 N N . ALA A 1 160 ? 2.639 -14.000 -9.485 1.00 93.25 160 ALA A N 1
ATOM 1271 C CA . ALA A 1 160 ? 1.197 -13.977 -9.662 1.00 93.25 160 ALA A CA 1
ATOM 1272 C C . ALA A 1 160 ? 0.632 -12.571 -9.390 1.00 93.25 160 ALA A C 1
ATOM 1274 O O . ALA A 1 160 ? 1.115 -11.837 -8.522 1.00 93.25 160 ALA A O 1
ATOM 1275 N N . SER A 1 161 ? -0.413 -12.202 -10.125 1.00 91.19 161 SER A N 1
ATOM 1276 C CA . SER A 1 161 ? -1.178 -10.973 -9.908 1.00 91.19 161 SER A CA 1
ATOM 1277 C C . SER A 1 161 ? -1.871 -10.969 -8.539 1.00 91.19 161 SER A C 1
ATOM 1279 O O . SER A 1 161 ? -2.002 -12.008 -7.896 1.00 91.19 161 SER A O 1
ATOM 1281 N N . LEU A 1 162 ? -2.306 -9.790 -8.078 1.00 85.94 162 LEU A N 1
ATOM 1282 C CA . LEU A 1 162 ? -2.953 -9.612 -6.767 1.00 85.94 162 LEU A CA 1
ATOM 1283 C C . LEU A 1 162 ? -2.093 -10.103 -5.585 1.00 85.94 162 LEU A C 1
ATOM 1285 O O . LEU A 1 162 ? -2.618 -10.492 -4.544 1.00 85.94 162 LEU A O 1
ATOM 1289 N N . THR A 1 163 ? -0.766 -10.064 -5.728 1.00 84.69 163 THR A N 1
ATOM 1290 C CA . THR A 1 163 ? 0.195 -10.300 -4.645 1.00 84.69 163 THR A CA 1
ATOM 1291 C C . THR A 1 163 ? 0.959 -9.014 -4.331 1.00 84.69 163 THR A C 1
ATOM 1293 O O . THR A 1 163 ? 1.093 -8.124 -5.173 1.00 84.69 163 THR A O 1
ATOM 1296 N N . GLY A 1 164 ? 1.437 -8.880 -3.092 1.00 85.19 164 GLY A N 1
ATOM 1297 C CA . GLY A 1 164 ? 2.233 -7.722 -2.687 1.00 85.19 164 GLY A CA 1
ATOM 1298 C C . GLY A 1 164 ? 3.586 -7.681 -3.401 1.00 85.19 164 GLY A C 1
ATOM 1299 O O . GLY A 1 164 ? 4.228 -8.714 -3.596 1.00 85.19 164 GLY A O 1
ATOM 1300 N N . PHE A 1 165 ? 4.057 -6.480 -3.744 1.00 89.88 165 PHE A N 1
ATOM 1301 C CA . PHE A 1 165 ? 5.394 -6.308 -4.310 1.00 89.88 165 PHE A CA 1
ATOM 1302 C C . PHE A 1 165 ? 6.482 -6.809 -3.353 1.00 89.88 165 PHE A C 1
ATOM 1304 O O . PHE A 1 165 ? 6.462 -6.528 -2.150 1.00 89.88 165 PHE A O 1
ATOM 1311 N N . ARG A 1 166 ? 7.487 -7.500 -3.905 1.00 90.31 166 ARG A N 1
ATOM 1312 C CA . ARG A 1 166 ? 8.688 -7.876 -3.154 1.00 90.31 166 ARG A CA 1
ATOM 1313 C C . ARG A 1 166 ? 9.456 -6.617 -2.760 1.00 90.31 166 ARG A C 1
ATOM 1315 O O . ARG A 1 166 ? 9.820 -5.809 -3.610 1.00 90.31 166 ARG A O 1
ATOM 1322 N N . ARG A 1 167 ? 9.759 -6.483 -1.472 1.00 91.19 167 ARG A N 1
ATOM 1323 C CA . ARG A 1 167 ? 10.592 -5.396 -0.953 1.00 91.19 167 ARG A CA 1
ATOM 1324 C C . ARG A 1 167 ? 12.068 -5.799 -1.008 1.00 91.19 167 ARG A C 1
ATOM 1326 O O . ARG A 1 167 ? 12.436 -6.836 -0.463 1.00 91.19 167 ARG A O 1
ATOM 1333 N N . ILE A 1 168 ? 12.893 -5.005 -1.698 1.00 95.50 168 ILE A N 1
ATOM 1334 C CA . ILE A 1 168 ? 14.362 -5.176 -1.731 1.00 95.50 168 ILE A CA 1
ATOM 1335 C C . ILE A 1 168 ? 14.996 -4.561 -0.475 1.00 95.50 168 ILE A C 1
ATOM 1337 O O . ILE A 1 168 ? 15.944 -5.112 0.071 1.00 95.50 168 ILE A O 1
ATOM 1341 N N . LEU A 1 169 ? 14.439 -3.442 -0.008 1.00 94.12 169 LEU A N 1
ATOM 1342 C CA . LEU A 1 169 ? 14.822 -2.752 1.220 1.00 94.12 169 LEU A CA 1
ATOM 1343 C C . LEU A 1 169 ? 13.631 -2.681 2.173 1.00 94.12 169 LEU A C 1
ATOM 1345 O O . LEU A 1 169 ? 12.474 -2.756 1.743 1.00 94.12 169 LEU A O 1
ATOM 1349 N N . SER A 1 170 ? 13.918 -2.501 3.459 1.00 90.38 170 SER A N 1
ATOM 1350 C CA . SER A 1 170 ? 12.891 -2.282 4.474 1.00 90.38 170 SER A CA 1
ATOM 1351 C C . SER A 1 170 ? 12.024 -1.063 4.128 1.00 90.38 170 SER A C 1
ATOM 1353 O O . SER A 1 170 ? 12.545 -0.056 3.640 1.00 90.38 170 SER A O 1
ATOM 1355 N N . PRO A 1 171 ? 10.700 -1.135 4.348 1.00 90.06 171 PRO A N 1
ATOM 1356 C CA . PRO A 1 171 ? 9.824 0.011 4.150 1.00 90.06 171 PRO A CA 1
ATOM 1357 C C . PRO A 1 171 ? 10.164 1.156 5.103 1.00 90.06 171 PRO A C 1
ATOM 1359 O O . PRO A 1 171 ? 10.542 0.920 6.247 1.00 90.06 171 PRO A O 1
ATOM 1362 N N . VAL A 1 172 ? 9.932 2.390 4.652 1.00 90.62 172 VAL A N 1
ATOM 1363 C CA . VAL A 1 172 ? 10.001 3.588 5.493 1.00 90.62 172 VAL A CA 1
ATOM 1364 C C . VAL A 1 172 ? 8.617 4.223 5.537 1.00 90.62 172 VAL A C 1
ATOM 1366 O O . VAL A 1 172 ? 8.119 4.724 4.529 1.00 90.62 172 VAL A O 1
ATOM 1369 N N . TYR A 1 173 ? 8.008 4.187 6.715 1.00 89.19 173 TYR A N 1
ATOM 1370 C CA . TYR A 1 173 ? 6.729 4.820 7.016 1.00 89.19 173 TYR A CA 1
ATOM 1371 C C . TYR A 1 173 ? 6.914 5.786 8.181 1.00 89.19 173 TYR A C 1
ATOM 1373 O O . TYR A 1 173 ? 7.750 5.567 9.054 1.00 89.19 173 TYR A O 1
ATOM 1381 N N . GLU A 1 174 ? 6.114 6.847 8.223 1.00 88.31 174 GLU A N 1
ATOM 1382 C CA . GLU A 1 174 ? 6.182 7.868 9.273 1.00 88.31 174 GLU A CA 1
ATOM 1383 C C . GLU A 1 174 ? 5.895 7.286 10.668 1.00 88.31 174 GLU A C 1
ATOM 1385 O O . GLU A 1 174 ? 6.469 7.718 11.673 1.00 88.31 174 GLU A O 1
ATOM 1390 N N . ASN A 1 175 ? 5.015 6.287 10.718 1.00 80.06 175 ASN A N 1
ATOM 1391 C CA . ASN A 1 175 ? 4.701 5.508 11.908 1.00 80.06 175 ASN A CA 1
ATOM 1392 C C . ASN A 1 175 ? 5.266 4.078 11.835 1.00 80.06 175 ASN A C 1
ATOM 1394 O O . ASN A 1 175 ? 4.775 3.216 12.550 1.00 80.06 175 ASN A O 1
ATOM 1398 N N . GLU A 1 176 ? 6.226 3.795 10.952 1.00 78.50 176 GLU A N 1
ATOM 1399 C CA . GLU A 1 176 ? 6.836 2.461 10.775 1.00 78.50 176 GLU A CA 1
ATOM 1400 C C . GLU A 1 176 ? 5.880 1.329 10.347 1.00 78.50 176 GLU A C 1
ATOM 1402 O O . GLU A 1 176 ? 6.318 0.196 10.169 1.00 78.50 176 GLU A O 1
ATOM 1407 N N . LEU A 1 177 ? 4.595 1.624 10.117 1.00 75.88 177 LEU A N 1
ATOM 1408 C CA . LEU A 1 177 ? 3.583 0.625 9.781 1.00 75.88 177 LEU A CA 1
ATOM 1409 C C . LEU A 1 177 ? 2.931 0.888 8.421 1.00 75.88 177 LEU A C 1
ATOM 1411 O O . LEU A 1 177 ? 3.047 0.071 7.510 1.00 75.88 177 LEU A O 1
ATOM 1415 N N . SER A 1 178 ? 2.232 2.014 8.289 1.00 81.31 178 SER A N 1
ATOM 1416 C CA . SER A 1 178 ? 1.379 2.293 7.124 1.00 81.31 178 SER A CA 1
ATOM 1417 C C . SER A 1 178 ? 1.272 3.772 6.760 1.00 81.31 178 SER A C 1
ATOM 1419 O O . SER A 1 178 ? 0.963 4.095 5.614 1.00 81.31 178 SER A O 1
ATOM 1421 N N . MET A 1 179 ? 1.548 4.690 7.694 1.00 88.44 179 MET A N 1
ATOM 1422 C CA . MET A 1 179 ? 1.425 6.121 7.428 1.00 88.44 179 MET A CA 1
ATOM 1423 C C . MET A 1 179 ? 2.527 6.572 6.471 1.00 88.44 179 MET A C 1
ATOM 1425 O O . MET A 1 179 ? 3.713 6.388 6.772 1.00 88.44 179 MET A O 1
ATOM 1429 N N . PRO A 1 180 ? 2.173 7.183 5.330 1.00 92.94 180 PRO A N 1
ATOM 1430 C CA . PRO A 1 180 ? 3.167 7.678 4.399 1.00 92.94 180 PRO A CA 1
ATOM 1431 C C . PRO A 1 180 ? 3.984 8.802 5.038 1.00 92.94 180 PRO A C 1
ATOM 1433 O O . PRO A 1 180 ? 3.516 9.551 5.895 1.00 92.94 180 PRO A O 1
ATOM 1436 N N . VAL A 1 181 ? 5.227 8.925 4.588 1.00 93.00 181 VAL A N 1
ATOM 1437 C CA . VAL A 1 181 ? 6.132 9.997 5.001 1.00 93.00 181 VAL A CA 1
ATOM 1438 C C . VAL A 1 181 ? 5.537 11.353 4.591 1.00 93.00 181 VAL A C 1
ATOM 1440 O O . VAL A 1 181 ? 5.193 11.560 3.428 1.00 93.00 181 VAL A O 1
ATOM 1443 N N . GLY A 1 182 ? 5.415 12.272 5.552 1.00 91.25 182 GLY A N 1
ATOM 1444 C CA . GLY A 1 182 ? 4.834 13.606 5.361 1.00 91.25 182 GLY A CA 1
ATOM 1445 C C . GLY A 1 182 ? 3.340 13.708 5.691 1.00 91.25 182 GLY A C 1
ATOM 1446 O O . GLY A 1 182 ? 2.732 14.738 5.402 1.00 91.25 182 GLY A O 1
ATOM 1447 N N . TRP A 1 183 ? 2.746 12.670 6.288 1.00 92.38 183 TRP A N 1
ATOM 1448 C CA . TRP A 1 183 ? 1.347 12.670 6.723 1.00 92.38 183 TRP A CA 1
ATOM 1449 C C . TRP A 1 183 ? 1.088 13.673 7.859 1.00 92.38 183 TRP A C 1
ATOM 1451 O O . TRP A 1 183 ? 0.145 14.468 7.794 1.00 92.38 183 TRP A O 1
ATOM 1461 N N . THR A 1 184 ? 1.940 13.685 8.887 1.00 91.31 184 THR A N 1
ATOM 1462 C CA . THR A 1 184 ? 1.795 14.580 10.041 1.00 91.31 184 THR A CA 1
ATOM 1463 C C . THR A 1 184 ? 2.370 15.961 9.737 1.00 91.31 184 THR A C 1
ATOM 1465 O O . THR A 1 184 ? 3.576 16.140 9.542 1.00 91.31 184 THR A O 1
ATOM 1468 N N . LYS A 1 185 ? 1.505 16.981 9.753 1.00 90.12 185 LYS A N 1
ATOM 1469 C CA . LYS A 1 185 ? 1.912 18.379 9.554 1.00 90.12 185 LYS A CA 1
ATOM 1470 C C . LYS A 1 185 ? 2.912 18.814 10.628 1.00 90.12 185 LYS A C 1
ATOM 1472 O O . LYS A 1 185 ? 2.687 18.604 11.814 1.00 90.12 185 LYS A O 1
ATOM 1477 N N . GLY A 1 186 ? 3.993 19.464 10.202 1.00 89.06 186 GLY A N 1
ATOM 1478 C CA . GLY A 1 186 ? 5.028 19.985 11.100 1.00 89.06 186 GLY A CA 1
ATOM 1479 C C . GLY A 1 186 ? 6.055 18.950 11.565 1.00 89.06 186 GLY A C 1
ATOM 1480 O O . GLY A 1 186 ? 7.015 19.332 12.230 1.00 89.06 186 GLY A O 1
ATOM 1481 N N . ARG A 1 187 ? 5.914 17.668 11.194 1.00 91.00 187 ARG A N 1
ATOM 1482 C CA . ARG A 1 187 ? 6.955 16.672 11.460 1.00 91.00 187 ARG A CA 1
ATOM 1483 C C . ARG A 1 187 ? 8.211 16.995 10.652 1.00 91.00 187 ARG A C 1
ATOM 1485 O O . ARG A 1 187 ? 8.144 17.256 9.450 1.00 91.00 187 ARG A O 1
ATOM 1492 N N . LEU A 1 188 ? 9.351 16.969 11.334 1.00 93.06 188 LEU A N 1
ATOM 1493 C CA . LEU A 1 188 ? 10.655 17.237 10.745 1.00 93.06 188 LEU A CA 1
ATOM 1494 C C . LEU A 1 188 ? 11.358 15.927 10.392 1.00 93.06 188 LEU A C 1
ATOM 1496 O O . LEU A 1 188 ? 11.324 14.956 11.146 1.00 93.06 188 LEU A O 1
ATOM 1500 N N . TYR A 1 189 ? 12.031 15.942 9.252 1.00 91.69 189 TYR A N 1
ATOM 1501 C CA . TYR A 1 189 ? 12.828 14.863 8.700 1.00 91.69 189 TYR A CA 1
ATOM 1502 C C . TYR A 1 189 ? 14.245 15.398 8.530 1.00 91.69 189 TYR A C 1
ATOM 1504 O O . TYR A 1 189 ? 14.470 16.319 7.746 1.00 91.69 189 TYR A O 1
ATOM 1512 N N . ASN A 1 190 ? 15.189 14.887 9.324 1.00 92.25 190 ASN A N 1
ATOM 1513 C CA . ASN A 1 190 ? 16.556 15.419 9.402 1.00 92.25 190 ASN A CA 1
ATOM 1514 C C . ASN A 1 190 ? 16.601 16.939 9.671 1.00 92.25 190 ASN A C 1
ATOM 1516 O O . ASN A 1 190 ? 17.414 17.656 9.099 1.00 92.25 190 ASN A O 1
ATOM 1520 N N . GLY A 1 191 ? 15.691 17.434 10.519 1.00 94.62 191 GLY A N 1
ATOM 1521 C CA . GLY A 1 191 ? 15.595 18.853 10.883 1.00 94.62 191 GLY A CA 1
ATOM 1522 C C . GLY A 1 191 ? 14.754 19.724 9.943 1.00 94.62 191 GLY A C 1
ATOM 1523 O O . GLY A 1 191 ? 14.553 20.896 10.250 1.00 94.62 191 GLY A O 1
ATOM 1524 N N . PHE A 1 192 ? 14.205 19.179 8.850 1.00 94.81 192 PHE A N 1
ATOM 1525 C CA . PHE A 1 192 ? 13.449 19.956 7.860 1.00 94.81 192 PHE A CA 1
ATOM 1526 C C . PHE A 1 192 ? 12.048 19.387 7.599 1.00 94.81 192 PHE A C 1
ATOM 1528 O O . PHE A 1 192 ? 11.869 18.169 7.602 1.00 94.81 192 PHE A O 1
ATOM 1535 N N . PRO A 1 193 ? 11.033 20.230 7.345 1.00 94.44 193 PRO A N 1
ATOM 1536 C CA . PRO A 1 193 ? 9.735 19.752 6.888 1.00 94.44 193 PRO A CA 1
ATOM 1537 C C . PRO A 1 193 ? 9.825 19.282 5.432 1.00 94.44 193 PRO A C 1
ATOM 1539 O O . PRO A 1 193 ? 10.527 19.881 4.614 1.00 94.44 193 PRO A O 1
ATOM 1542 N N . LEU A 1 194 ? 9.071 18.240 5.082 1.00 94.62 194 LEU A N 1
ATOM 1543 C CA . LEU A 1 194 ? 8.993 17.800 3.691 1.00 94.62 194 LEU A CA 1
ATOM 1544 C C . LEU A 1 194 ? 8.124 18.758 2.864 1.00 94.62 194 LEU A C 1
ATOM 1546 O O . LEU A 1 194 ? 7.032 19.133 3.305 1.00 94.62 194 LEU A O 1
ATOM 1550 N N . PRO A 1 195 ? 8.573 19.158 1.662 1.00 94.44 195 PRO A N 1
ATOM 1551 C CA . PRO A 1 195 ? 7.764 19.968 0.765 1.00 94.44 195 PRO A CA 1
ATOM 1552 C C . PRO A 1 195 ? 6.594 19.154 0.205 1.00 94.44 195 PRO A C 1
ATOM 1554 O O . PRO A 1 195 ? 6.643 17.927 0.115 1.00 94.44 195 PRO A O 1
ATOM 1557 N N . SER A 1 196 ? 5.548 19.842 -0.253 1.00 94.25 196 SER A N 1
ATOM 1558 C CA . SER A 1 196 ? 4.479 19.166 -0.987 1.00 94.25 196 SER A CA 1
ATOM 1559 C C . SER A 1 196 ? 5.006 18.619 -2.318 1.00 94.25 196 SER A C 1
ATOM 1561 O O . SER A 1 196 ? 5.768 19.288 -3.023 1.00 94.25 196 SER A O 1
ATOM 1563 N N . ALA A 1 197 ? 4.547 17.426 -2.709 1.00 95.56 197 ALA A N 1
ATOM 1564 C CA . ALA A 1 197 ? 4.913 16.818 -3.993 1.00 95.56 197 ALA A CA 1
ATOM 1565 C C . ALA A 1 197 ? 4.606 17.751 -5.182 1.00 95.56 197 ALA A C 1
ATOM 1567 O O . ALA A 1 197 ? 5.368 17.826 -6.148 1.00 95.56 197 ALA A O 1
ATOM 1568 N N . ARG A 1 198 ? 3.524 18.538 -5.081 1.00 95.69 198 ARG A N 1
ATOM 1569 C CA . ARG A 1 198 ? 3.157 19.537 -6.090 1.00 95.69 198 ARG A CA 1
ATOM 1570 C C . ARG A 1 198 ? 4.179 20.669 -6.195 1.00 95.69 198 ARG A C 1
ATOM 1572 O O . ARG A 1 198 ? 4.511 21.061 -7.310 1.00 95.69 198 ARG A O 1
ATOM 1579 N N . LEU A 1 199 ? 4.688 21.178 -5.071 1.00 96.06 199 LEU A N 1
ATOM 1580 C CA . LEU A 1 199 ? 5.694 22.241 -5.070 1.00 96.06 199 LEU A CA 1
ATOM 1581 C C . LEU A 1 199 ? 7.005 21.766 -5.705 1.00 96.06 199 LEU A C 1
ATOM 1583 O O . LEU A 1 199 ? 7.588 22.508 -6.492 1.00 96.06 199 LEU A O 1
ATOM 1587 N N . VAL A 1 200 ? 7.432 20.531 -5.422 1.00 96.50 200 VAL A N 1
ATOM 1588 C CA . VAL A 1 200 ? 8.619 19.929 -6.057 1.00 96.50 200 VAL A CA 1
ATOM 1589 C C . VAL A 1 200 ? 8.417 19.802 -7.566 1.00 96.50 200 VAL A C 1
ATOM 1591 O O . VAL A 1 200 ? 9.265 20.243 -8.334 1.00 96.50 200 VAL A O 1
ATOM 1594 N N . SER A 1 201 ? 7.265 19.285 -8.004 1.00 97.31 201 SER A N 1
ATOM 1595 C CA . SER A 1 201 ? 6.929 19.181 -9.429 1.00 97.31 201 SER A CA 1
ATOM 1596 C C . SER A 1 201 ? 6.983 20.540 -10.136 1.00 97.31 201 SER A C 1
ATOM 1598 O O . SER A 1 201 ? 7.627 20.660 -11.175 1.00 97.31 201 SER A O 1
ATOM 1600 N N . MET A 1 202 ? 6.367 21.572 -9.553 1.00 96.75 202 MET A N 1
ATOM 1601 C CA . MET A 1 202 ? 6.320 22.906 -10.158 1.00 96.75 202 MET A CA 1
ATOM 1602 C C . MET A 1 202 ? 7.684 23.590 -10.211 1.00 96.75 202 MET A C 1
ATOM 1604 O O . MET A 1 202 ? 7.961 24.293 -11.174 1.00 96.75 202 MET A O 1
ATOM 1608 N N . LYS A 1 203 ? 8.518 23.422 -9.180 1.00 96.25 203 LYS A N 1
ATOM 1609 C CA . LYS A 1 203 ? 9.798 24.135 -9.087 1.00 96.25 203 LYS A CA 1
ATOM 1610 C C . LYS A 1 203 ? 10.976 23.394 -9.714 1.00 96.25 203 LYS A C 1
ATOM 1612 O O . LYS A 1 203 ? 11.919 24.056 -10.120 1.00 96.25 203 LYS A O 1
ATOM 1617 N N . MET A 1 204 ? 10.960 22.060 -9.733 1.00 96.19 204 MET A N 1
ATOM 1618 C CA . MET A 1 204 ? 12.122 21.257 -10.147 1.00 96.19 204 MET A CA 1
ATOM 1619 C C . MET A 1 204 ? 11.905 20.453 -11.427 1.00 96.19 204 MET A C 1
ATOM 1621 O O . MET A 1 204 ? 12.865 20.233 -12.153 1.00 96.19 204 MET A O 1
ATOM 1625 N N . ILE A 1 205 ? 10.685 19.970 -11.683 1.00 95.69 205 ILE A N 1
ATOM 1626 C CA . ILE A 1 205 ? 10.404 19.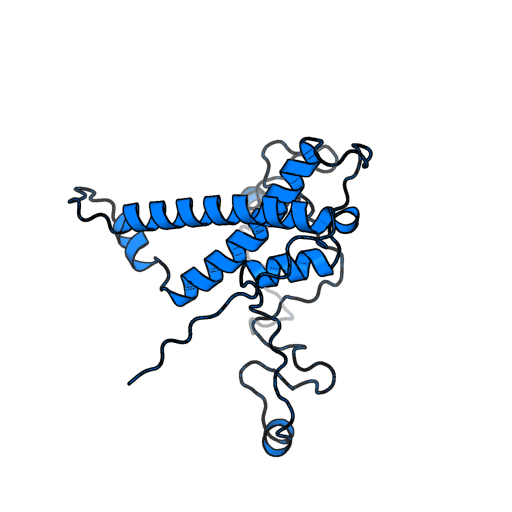083 -12.830 1.00 95.69 205 ILE A CA 1
ATOM 1627 C C . ILE A 1 205 ? 9.888 19.884 -14.035 1.00 95.69 205 ILE A C 1
ATOM 1629 O O . ILE A 1 205 ? 10.059 19.463 -15.175 1.00 95.69 205 ILE A O 1
ATOM 1633 N N . SER A 1 206 ? 9.245 21.029 -13.792 1.00 94.25 206 SER A N 1
ATOM 1634 C CA . SER A 1 206 ? 8.688 21.878 -14.846 1.00 94.25 206 SER A CA 1
ATOM 1635 C C . SER A 1 206 ? 9.772 22.403 -15.788 1.00 94.25 206 SER A C 1
ATOM 1637 O O . SER A 1 206 ? 10.799 22.903 -15.338 1.00 94.25 206 SER A O 1
ATOM 1639 N N . THR A 1 207 ? 9.492 22.352 -17.088 1.00 94.25 207 THR A N 1
ATOM 1640 C CA . THR A 1 207 ? 10.312 22.943 -18.150 1.00 94.25 207 THR A CA 1
ATOM 1641 C C . THR A 1 207 ? 9.417 23.733 -19.098 1.00 94.25 207 THR A C 1
ATOM 1643 O O . THR A 1 207 ? 8.254 23.375 -19.292 1.00 94.25 207 THR A O 1
ATOM 1646 N N . GLU A 1 208 ? 9.949 24.811 -19.666 1.00 94.19 208 GLU A N 1
ATOM 1647 C CA . GLU A 1 208 ? 9.275 25.582 -20.718 1.00 94.19 208 GLU A CA 1
ATOM 1648 C C . GLU A 1 208 ? 9.561 25.000 -22.108 1.00 94.19 208 GLU A C 1
ATOM 1650 O O . GLU A 1 208 ? 8.710 25.060 -22.994 1.00 94.19 208 GLU A O 1
ATOM 1655 N N . GLU A 1 209 ? 10.727 24.374 -22.282 1.00 95.31 209 GLU A N 1
ATOM 1656 C CA . GLU A 1 209 ? 11.175 23.810 -23.553 1.00 95.31 209 GLU A CA 1
ATOM 1657 C C . GLU A 1 209 ? 11.258 22.282 -23.492 1.00 95.31 209 GLU A C 1
ATOM 1659 O O . GLU A 1 209 ? 11.660 21.693 -22.482 1.00 95.31 209 GLU A O 1
ATOM 1664 N N . ILE A 1 210 ? 10.881 21.634 -24.595 1.00 93.44 210 ILE A N 1
ATOM 1665 C CA . ILE A 1 210 ? 10.950 20.180 -24.765 1.00 93.44 210 ILE A CA 1
ATOM 1666 C C . ILE A 1 210 ? 12.203 19.851 -25.575 1.00 93.44 210 ILE A C 1
ATOM 1668 O O . ILE A 1 210 ? 12.352 20.308 -26.708 1.00 93.44 210 ILE A O 1
ATOM 1672 N N . THR A 1 211 ? 13.084 19.023 -25.019 1.00 93.75 211 THR A N 1
ATOM 1673 C CA . THR A 1 211 ? 14.320 18.585 -25.675 1.00 93.75 211 THR A CA 1
ATOM 1674 C C . THR A 1 211 ? 14.140 17.200 -26.317 1.00 93.75 211 THR A C 1
ATOM 1676 O O . THR A 1 211 ? 13.833 16.237 -25.612 1.00 93.75 211 THR A O 1
ATOM 1679 N N . PRO A 1 212 ? 14.310 17.056 -27.646 1.00 94.25 212 PRO A N 1
ATOM 1680 C CA . PRO A 1 212 ? 14.220 15.755 -28.304 1.00 94.25 212 PRO A CA 1
ATOM 1681 C C . PRO A 1 212 ? 15.487 14.920 -28.068 1.00 94.25 212 PRO A C 1
ATOM 1683 O O . PRO A 1 212 ? 16.602 15.443 -28.104 1.00 94.25 212 PRO A O 1
ATOM 1686 N N . ASP A 1 213 ? 15.325 13.608 -27.881 1.00 96.44 213 ASP A N 1
ATOM 1687 C CA . ASP A 1 213 ? 16.450 12.669 -27.862 1.00 96.44 213 ASP A CA 1
ATOM 1688 C C . ASP A 1 213 ? 16.819 12.272 -29.302 1.00 96.44 213 ASP A C 1
ATOM 1690 O O . ASP A 1 213 ? 15.960 11.896 -30.098 1.00 96.44 213 ASP A O 1
ATOM 1694 N N . SER A 1 214 ? 18.100 12.379 -29.661 1.00 96.81 214 SER A N 1
ATOM 1695 C CA . SER A 1 214 ? 18.592 12.076 -31.012 1.00 96.81 214 SER A CA 1
ATOM 1696 C C . SER A 1 214 ? 18.878 10.592 -31.258 1.00 96.81 214 SER A C 1
ATOM 1698 O O . SER A 1 214 ? 19.117 10.195 -32.398 1.00 96.81 214 SER A O 1
ATOM 1700 N N . ARG A 1 215 ? 18.894 9.769 -30.204 1.00 97.56 215 ARG A N 1
ATOM 1701 C CA . ARG A 1 215 ? 19.240 8.341 -30.243 1.00 97.56 215 ARG A CA 1
ATOM 1702 C C . ARG A 1 215 ? 18.045 7.437 -29.972 1.00 97.56 215 ARG A C 1
ATOM 1704 O O . ARG A 1 215 ? 18.103 6.261 -30.321 1.00 97.56 215 ARG A O 1
ATOM 1711 N N . ILE A 1 216 ? 17.002 7.962 -29.334 1.00 96.88 216 ILE A N 1
ATOM 1712 C CA . ILE A 1 216 ? 15.838 7.192 -28.898 1.00 96.88 216 ILE A CA 1
ATOM 1713 C C . ILE A 1 216 ? 14.595 7.676 -29.645 1.00 96.88 216 ILE A C 1
ATOM 1715 O O . ILE A 1 216 ? 14.317 8.871 -29.727 1.00 96.88 216 ILE A O 1
ATOM 1719 N N . THR A 1 217 ? 13.847 6.729 -30.209 1.00 95.50 217 THR A N 1
ATOM 1720 C CA . THR A 1 217 ? 12.545 6.992 -30.824 1.00 95.50 217 THR A CA 1
ATOM 1721 C C . THR A 1 217 ? 11.461 7.164 -29.767 1.00 95.50 217 THR A C 1
ATOM 1723 O O . THR A 1 217 ? 11.631 6.807 -28.611 1.00 95.50 217 THR A O 1
ATOM 1726 N N . HIS A 1 218 ? 10.301 7.684 -30.161 1.00 93.62 218 HIS A N 1
ATOM 1727 C CA . HIS A 1 218 ? 9.164 7.768 -29.242 1.00 93.62 218 HIS A CA 1
ATOM 1728 C C . HIS A 1 218 ? 8.563 6.388 -28.880 1.00 93.62 218 HIS A C 1
ATOM 1730 O O . HIS A 1 218 ? 7.892 6.266 -27.857 1.00 93.62 218 HIS A O 1
ATOM 1736 N N . MET A 1 219 ? 8.749 5.366 -29.726 1.00 89.19 219 MET A N 1
ATOM 1737 C CA . MET A 1 219 ? 8.459 3.963 -29.379 1.00 89.19 219 MET A CA 1
ATOM 1738 C C . MET A 1 219 ? 9.633 3.351 -28.632 1.00 89.19 219 MET A C 1
ATOM 1740 O O . MET A 1 219 ? 9.365 2.555 -27.708 1.00 89.19 219 MET A O 1
#

pLDDT: mean 81.64, std 18.18, range [27.48, 97.56]